Protein 2OSE (pdb70)

Structure (mmCIF, N/CA/C/O backbone):
data_2OSE
#
_entry.id   2OSE
#
_cell.length_a   95.032
_cell.length_b   95.032
_cell.length_c   95.032
_cell.angle_alpha   90.000
_cell.angle_beta   90.000
_cell.angle_gamma   90.000
#
_symmetry.space_group_name_H-M   'P 21 3'
#
loop_
_entity.id
_entity.type
_entity.pdbx_description
1 polymer 'Probable peptidyl-prolyl cis-trans isomerase'
2 non-polymer 'CHLORIDE ION'
3 water water
#
loop_
_atom_site.group_PDB
_atom_site.id
_atom_site.type_symbol
_atom_site.label_atom_id
_atom_site.label_alt_id
_atom_site.label_comp_id
_atom_site.label_asym_id
_atom_site.label_entity_id
_atom_site.label_seq_id
_atom_site.pdbx_PDB_ins_code
_atom_site.Cartn_x
_atom_site.Cartn_y
_atom_site.Cartn_z
_atom_site.occupancy
_atom_site.B_iso_or_equiv
_atom_site.auth_seq_id
_atom_site.auth_comp_id
_atom_site.auth_asym_id
_atom_site.auth_atom_id
_atom_site.pdbx_PDB_model_num
ATOM 1 N N . MET A 1 1 ? 23.458 -18.295 -7.647 1.00 67.23 1 MET A N 1
ATOM 2 C CA . MET A 1 1 ? 22.452 -18.246 -8.746 1.00 66.94 1 MET A CA 1
ATOM 3 C C . MET A 1 1 ? 22.784 -17.254 -9.874 1.00 65.44 1 MET A C 1
ATOM 4 O O . MET A 1 1 ? 23.446 -16.224 -9.676 1.00 65.04 1 MET A O 1
ATOM 9 N N . ASN A 1 2 ? 22.339 -17.636 -11.066 1.00 63.53 2 ASN A N 1
ATOM 10 C CA . ASN A 1 2 ? 22.091 -16.754 -12.187 1.00 61.67 2 ASN A CA 1
ATOM 11 C C . ASN A 1 2 ? 20.724 -17.174 -12.692 1.00 60.50 2 ASN A C 1
ATOM 12 O O . ASN A 1 2 ? 20.187 -18.205 -12.259 1.00 60.42 2 ASN A O 1
ATOM 17 N N . TYR A 1 3 ? 20.155 -16.379 -13.593 1.00 59.03 3 TYR A N 1
ATOM 18 C CA . TYR A 1 3 ? 18.899 -16.729 -14.256 1.00 57.54 3 TYR A CA 1
ATOM 19 C C . TYR A 1 3 ? 19.113 -16.854 -15.775 1.00 56.93 3 TYR A C 1
ATOM 20 O O . TYR A 1 3 ? 20.140 -16.423 -16.310 1.00 56.76 3 TYR A O 1
ATOM 29 N N . SER A 1 4 ? 18.165 -17.475 -16.465 1.00 56.12 4 SER A N 1
ATOM 30 C CA . SER A 1 4 ? 18.256 -17.595 -17.915 1.00 55.44 4 SER A CA 1
ATOM 31 C C . SER A 1 4 ? 17.164 -16.766 -18.576 1.00 55.07 4 SER A C 1
ATOM 32 O O . SER A 1 4 ? 16.015 -16.764 -18.125 1.00 54.13 4 SER A O 1
ATOM 35 N N . LEU A 1 5 ? 17.539 -16.067 -19.648 1.00 54.92 5 LEU A N 1
ATOM 36 C CA . LEU A 1 5 ? 16.607 -15.265 -20.446 1.00 55.23 5 LEU A CA 1
ATOM 37 C C . LEU A 1 5 ? 15.588 -16.127 -21.182 1.00 56.09 5 LEU A C 1
ATOM 38 O O . LEU A 1 5 ? 14.490 -15.670 -21.536 1.00 56.68 5 LEU A O 1
ATOM 43 N N . GLU A 1 6 ? 15.965 -17.380 -21.398 1.00 56.73 6 GLU A N 1
ATOM 44 C CA . GLU A 1 6 ? 15.119 -18.379 -22.055 1.00 57.11 6 GLU A CA 1
ATOM 45 C C . GLU A 1 6 ? 14.085 -18.942 -21.062 1.00 56.69 6 GLU A C 1
ATOM 46 O O . GLU A 1 6 ? 12.983 -19.353 -21.453 1.00 56.80 6 GLU A O 1
ATOM 52 N N . ASP A 1 7 ? 14.445 -18.923 -19.776 1.00 56.10 7 ASP A N 1
ATOM 53 C CA . ASP A 1 7 ? 13.622 -19.489 -18.709 1.00 55.50 7 ASP A CA 1
ATOM 54 C C . ASP A 1 7 ? 13.513 -18.536 -17.496 1.00 53.96 7 ASP A C 1
ATOM 55 O O . ASP A 1 7 ? 14.108 -18.767 -16.438 1.00 53.87 7 ASP A O 1
ATOM 60 N N . LEU A 1 8 ? 12.744 -17.467 -17.669 1.00 52.36 8 LEU A N 1
ATOM 61 C CA . LEU A 1 8 ? 12.704 -16.357 -16.710 1.00 50.72 8 LEU A CA 1
ATOM 62 C C . LEU A 1 8 ? 12.059 -16.732 -15.385 1.00 49.78 8 LEU A C 1
ATOM 63 O O . LEU A 1 8 ? 11.022 -17.415 -15.379 1.00 49.13 8 LEU A O 1
ATOM 68 N N . PRO A 1 9 ? 12.618 -16.231 -14.259 1.00 48.66 9 PRO A N 1
ATOM 69 C CA . PRO A 1 9 ? 11.903 -16.470 -13.000 1.00 47.54 9 PRO A CA 1
ATOM 70 C C . PRO A 1 9 ? 10.594 -15.703 -13.055 1.00 46.41 9 PRO A C 1
ATOM 71 O O . PRO A 1 9 ? 10.372 -14.902 -13.975 1.00 45.44 9 PRO A O 1
ATOM 75 N N . ASN A 1 10 ? 9.688 -15.985 -12.134 1.00 45.67 10 ASN A N 1
ATOM 76 C CA . ASN A 1 10 ? 8.466 -15.195 -12.112 1.00 45.06 10 ASN A CA 1
ATOM 77 C C . ASN A 1 10 ? 8.212 -14.698 -10.712 1.00 44.23 10 ASN A C 1
ATOM 78 O O . ASN A 1 10 ? 7.974 -15.492 -9.797 1.00 44.24 10 ASN A O 1
ATOM 83 N N . SER A 1 11 ? 8.305 -13.378 -10.548 1.00 42.48 11 SER A N 1
ATOM 84 C CA . SER A 1 11 ? 8.314 -12.778 -9.222 1.00 40.79 11 SER A CA 1
ATOM 85 C C . SER A 1 11 ? 6.934 -12.257 -8.836 1.00 39.33 11 SER A C 1
ATOM 86 O O . SER A 1 11 ? 6.749 -11.712 -7.738 1.00 39.49 11 SER A O 1
ATOM 89 N N . GLY A 1 12 ? 5.988 -12.445 -9.753 1.00 37.27 12 GLY A N 1
ATOM 90 C CA . GLY A 1 12 ? 4.623 -12.005 -9.626 1.00 36.04 12 GLY A CA 1
ATOM 91 C C . GLY A 1 12 ? 4.306 -11.049 -10.758 1.00 35.38 12 GLY A C 1
ATOM 92 O O . GLY A 1 12 ? 5.209 -10.564 -11.426 1.00 34.95 12 GLY A O 1
ATOM 93 N N . LYS A 1 13 ? 3.021 -10.771 -10.939 1.00 34.25 13 LYS A N 1
ATOM 94 C CA . LYS A 1 13 ? 2.529 -9.821 -11.910 1.00 35.51 13 LYS A CA 1
ATOM 95 C C . LYS A 1 13 ? 2.946 -8.375 -11.585 1.00 34.05 13 LYS A C 1
ATOM 96 O O . LYS A 1 13 ? 3.286 -7.602 -12.482 1.00 33.54 13 LYS A O 1
ATOM 102 N N . ASN A 1 14 ? 2.862 -8.015 -10.305 1.00 32.69 14 ASN A N 1
ATOM 103 C CA . ASN A 1 14 ? 3.228 -6.691 -9.841 1.00 32.11 14 ASN A CA 1
ATOM 104 C C . ASN A 1 14 ? 4.101 -6.823 -8.608 1.00 30.66 14 ASN A C 1
ATOM 105 O O . ASN A 1 14 ? 3.632 -6.596 -7.491 1.00 31.37 14 ASN A O 1
ATOM 110 N N . PRO A 1 15 ? 5.375 -7.212 -8.801 1.00 28.39 15 PRO A N 1
ATOM 111 C CA . PRO A 1 15 ? 6.241 -7.331 -7.643 1.00 27.66 15 PRO A CA 1
ATOM 112 C C . PRO A 1 15 ? 6.347 -5.964 -6.985 1.00 25.77 15 PRO A C 1
ATOM 113 O O . PRO A 1 15 ? 6.255 -4.963 -7.663 1.00 25.54 15 PRO A O 1
ATOM 117 N N . ARG A 1 16 ? 6.518 -5.930 -5.674 1.00 24.81 16 ARG A N 1
ATOM 118 C CA . ARG A 1 16 ? 6.746 -4.671 -4.977 1.00 24.32 16 ARG A CA 1
ATOM 119 C C . ARG A 1 16 ? 8.062 -4.763 -4.290 1.00 23.06 16 ARG A C 1
ATOM 120 O O . ARG A 1 16 ? 8.379 -5.804 -3.725 1.00 23.77 16 ARG A O 1
ATOM 128 N N . VAL A 1 17 ? 8.832 -3.682 -4.325 1.00 23.00 17 VAL A N 1
ATOM 129 C CA . VAL A 1 17 ? 10.178 -3.671 -3.740 1.00 22.65 17 VAL A CA 1
ATOM 130 C C . VAL A 1 17 ? 10.395 -2.369 -3.000 1.00 23.09 17 VAL A C 1
ATOM 131 O O . VAL A 1 17 ? 9.651 -1.404 -3.207 1.00 23.28 17 VAL A O 1
ATOM 135 N N . TYR A 1 18 ? 11.422 -2.341 -2.154 1.00 23.23 18 TYR A N 1
ATOM 136 C CA . TYR A 1 18 ? 11.819 -1.130 -1.433 1.00 24.16 18 TYR A CA 1
ATOM 137 C C . TYR A 1 18 ? 13.313 -0.834 -1.591 1.00 24.26 18 TYR A C 1
ATOM 138 O O . TYR A 1 18 ? 14.126 -1.742 -1.832 1.00 23.70 18 TYR A O 1
ATOM 147 N N . MET A 1 19 ? 13.650 0.438 -1.427 1.00 25.08 19 MET A N 1
ATOM 148 C CA . MET A 1 19 ? 15.023 0.932 -1.428 1.00 27.62 19 MET A CA 1
ATOM 149 C C . MET A 1 19 ? 15.128 2.098 -0.446 1.00 26.24 19 MET A C 1
ATOM 150 O O . MET A 1 19 ? 14.504 3.162 -0.669 1.00 24.73 19 MET A O 1
ATOM 155 N N . ASP A 1 20 ? 15.967 1.938 0.573 1.00 26.18 20 ASP A N 1
ATOM 156 C CA . ASP A 1 20 ? 16.442 3.102 1.371 1.00 25.79 20 ASP A CA 1
ATOM 157 C C . ASP A 1 20 ? 17.329 3.999 0.518 1.00 25.14 20 ASP A C 1
ATOM 158 O O . ASP A 1 20 ? 18.113 3.495 -0.304 1.00 24.43 20 ASP A O 1
ATOM 163 N N . ILE A 1 21 ? 17.199 5.314 0.705 1.00 25.34 21 ILE A N 1
ATOM 164 C CA . ILE A 1 21 ? 18.078 6.308 0.045 1.00 26.25 21 ILE A CA 1
ATOM 165 C C . ILE A 1 21 ? 18.977 6.875 1.135 1.00 28.00 21 ILE A C 1
ATOM 166 O O . ILE A 1 21 ? 18.495 7.225 2.219 1.00 28.15 21 ILE A O 1
ATOM 171 N N . VAL A 1 22 ? 20.281 6.865 0.872 1.00 29.08 22 VAL A N 1
ATOM 172 C CA . VAL A 1 22 ? 21.289 7.216 1.888 1.00 30.00 22 VAL A CA 1
ATOM 173 C C . VAL A 1 22 ? 22.010 8.474 1.403 1.00 30.55 22 VAL A C 1
ATOM 174 O O . VAL A 1 22 ? 22.243 8.652 0.207 1.00 29.39 22 VAL A O 1
ATOM 178 N N . LEU A 1 23 ? 22.326 9.359 2.337 1.00 32.54 23 LEU A N 1
ATOM 179 C CA . LEU A 1 23 ? 23.182 10.523 2.062 1.00 34.14 23 LEU A CA 1
ATOM 180 C C . LEU A 1 23 ? 24.075 10.728 3.288 1.00 36.16 23 LEU A C 1
ATOM 181 O O . LEU A 1 23 ? 23.587 10.885 4.417 1.00 36.52 23 LEU A O 1
ATOM 186 N N . ASN A 1 24 ? 25.378 10.653 3.082 1.00 38.08 24 ASN A N 1
ATOM 187 C CA . ASN A 1 24 ? 26.343 10.849 4.177 1.00 39.80 24 ASN A CA 1
ATOM 188 C C . ASN A 1 24 ? 26.166 9.870 5.321 1.00 40.63 24 ASN A C 1
ATOM 189 O O . ASN A 1 24 ? 26.128 10.264 6.499 1.00 41.07 24 ASN A O 1
ATOM 194 N N . ASN A 1 25 ? 26.030 8.596 4.959 1.00 41.28 25 ASN A N 1
ATOM 195 C CA . ASN A 1 25 ? 25.873 7.513 5.925 1.00 42.34 25 ASN A CA 1
ATOM 196 C C . ASN A 1 25 ? 24.610 7.526 6.783 1.00 41.71 25 ASN A C 1
ATOM 197 O O . ASN A 1 25 ? 24.522 6.773 7.758 1.00 42.97 25 ASN A O 1
ATOM 202 N N . GLU A 1 26 ? 23.642 8.359 6.394 1.00 40.35 26 GLU A N 1
ATOM 203 C CA . GLU A 1 26 ? 22.330 8.460 7.031 1.00 38.99 26 GLU A CA 1
ATOM 204 C C . GLU A 1 26 ? 21.220 8.148 5.994 1.00 36.54 26 GLU A C 1
ATOM 205 O O . GLU A 1 26 ? 21.228 8.685 4.887 1.00 33.65 26 GLU A O 1
ATOM 211 N N . ILE A 1 27 ? 20.269 7.300 6.379 1.00 35.45 27 ILE A N 1
ATOM 212 C CA . ILE A 1 27 ? 19.050 7.074 5.580 1.00 33.46 27 ILE A CA 1
ATOM 213 C C . ILE A 1 27 ? 18.172 8.327 5.585 1.00 32.81 27 ILE A C 1
ATOM 214 O O . ILE A 1 27 ? 17.726 8.795 6.639 1.00 32.16 27 ILE A O 1
ATOM 219 N N . ILE A 1 28 ? 17.936 8.874 4.402 1.00 30.96 28 ILE A N 1
ATOM 220 C CA . ILE A 1 28 ? 17.008 10.006 4.287 1.00 30.61 28 ILE A CA 1
ATOM 221 C C . ILE A 1 28 ? 15.524 9.639 3.955 1.00 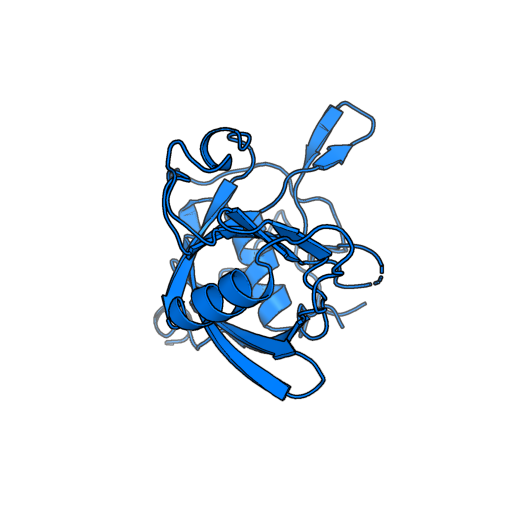28.74 28 ILE A C 1
ATOM 222 O O . ILE A 1 28 ? 14.643 10.465 4.064 1.00 27.12 28 ILE A O 1
ATOM 227 N N . GLY A 1 29 ? 15.261 8.392 3.594 1.00 26.69 29 GLY A N 1
ATOM 228 C CA . GLY A 1 29 ? 13.902 7.981 3.307 1.00 26.81 29 GLY A CA 1
ATOM 229 C C . GLY A 1 29 ? 13.920 6.677 2.557 1.00 25.79 29 GLY A C 1
ATOM 230 O O . GLY A 1 29 ? 14.992 6.200 2.187 1.00 27.60 29 GLY A O 1
ATOM 231 N N . ARG A 1 30 ? 12.742 6.088 2.382 1.00 23.87 30 ARG A N 1
ATOM 232 C CA . ARG A 1 30 ? 12.603 4.815 1.652 1.00 22.60 30 ARG A CA 1
ATOM 233 C C . ARG A 1 30 ? 11.645 4.937 0.458 1.00 22.22 30 ARG A C 1
ATOM 234 O O . ARG A 1 30 ? 10.556 5.479 0.589 1.00 21.95 30 ARG A O 1
ATOM 242 N N . LEU A 1 31 ? 12.062 4.426 -0.704 1.00 20.64 31 LEU A N 1
ATOM 243 C CA . LEU A 1 31 ? 11.166 4.326 -1.861 1.00 20.91 31 LEU A CA 1
ATOM 244 C C . LEU A 1 31 ? 10.532 2.953 -1.885 1.00 20.67 31 LEU A C 1
ATOM 245 O O . LEU A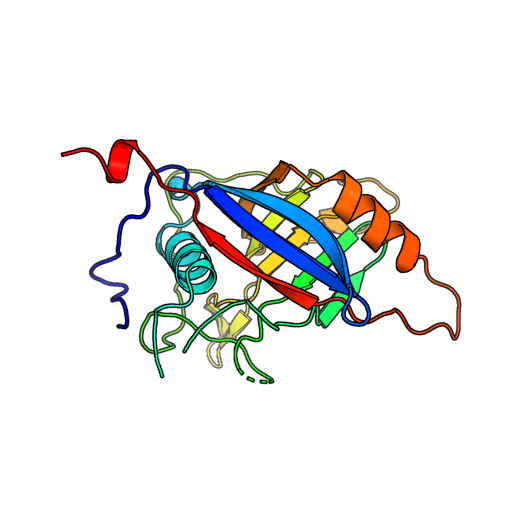 1 31 ? 11.192 1.975 -1.588 1.00 22.72 31 LEU A O 1
ATOM 250 N N . GLN A 1 32 ? 9.242 2.896 -2.188 1.00 20.03 32 GLN A N 1
ATOM 251 C CA . GLN A 1 32 ? 8.496 1.661 -2.337 1.00 19.76 32 GLN A CA 1
ATOM 252 C C . GLN A 1 32 ? 7.984 1.687 -3.748 1.00 19.87 32 GLN A C 1
ATOM 253 O O . GLN A 1 32 ? 7.347 2.647 -4.159 1.00 18.66 32 GLN A O 1
ATOM 259 N N . ILE A 1 33 ? 8.286 0.641 -4.502 1.00 20.78 33 ILE A N 1
ATOM 260 C CA . ILE A 1 33 ? 8.069 0.670 -5.945 1.00 22.27 33 ILE A CA 1
ATOM 261 C C . ILE A 1 33 ? 7.268 -0.554 -6.363 1.00 22.59 33 ILE A C 1
ATOM 262 O O . ILE A 1 33 ? 7.608 -1.676 -5.986 1.00 22.12 33 ILE A O 1
ATOM 267 N N . LYS A 1 34 ? 6.196 -0.325 -7.117 1.00 23.78 34 LYS A N 1
ATOM 268 C CA . LYS A 1 34 ? 5.443 -1.409 -7.725 1.00 25.78 34 LYS A CA 1
ATOM 269 C C . LYS A 1 34 ? 5.833 -1.559 -9.206 1.00 25.12 34 LYS A C 1
ATOM 270 O O . LYS A 1 34 ? 5.767 -0.598 -9.945 1.00 24.03 34 LYS A O 1
ATOM 276 N N . LEU A 1 35 ? 6.199 -2.770 -9.614 1.00 25.51 35 LEU A N 1
ATOM 277 C CA . LEU A 1 35 ? 6.656 -3.021 -10.971 1.00 26.42 35 LEU A CA 1
ATOM 278 C C . LEU A 1 35 ? 5.545 -3.623 -11.828 1.00 27.63 35 LEU A C 1
ATOM 279 O O . LEU A 1 35 ? 4.571 -4.207 -11.308 1.00 27.04 35 LEU A O 1
ATOM 284 N N . PHE A 1 36 ? 5.685 -3.455 -13.138 1.00 28.00 36 PHE A N 1
ATOM 285 C CA . PHE A 1 36 ? 4.666 -3.908 -14.088 1.00 28.21 36 PHE A CA 1
ATOM 286 C C . PHE A 1 36 ? 5.371 -4.964 -14.930 1.00 28.52 36 PHE A C 1
ATOM 287 O O . PHE A 1 36 ? 5.985 -4.637 -15.929 1.00 27.82 36 PHE A O 1
ATOM 295 N N . ARG A 1 37 ? 5.339 -6.217 -14.491 1.00 29.76 37 ARG A N 1
ATOM 296 C CA . ARG A 1 37 ? 6.098 -7.265 -15.165 1.00 32.58 37 ARG A CA 1
ATOM 297 C C . ARG A 1 37 ? 5.651 -7.372 -16.622 1.00 34.03 37 ARG A C 1
ATOM 298 O O . ARG A 1 37 ? 6.494 -7.664 -17.465 1.00 35.19 37 ARG A O 1
ATOM 306 N N . ASP A 1 38 ? 4.362 -7.085 -16.908 1.00 34.84 38 ASP A N 1
ATOM 307 C CA . ASP A 1 38 ? 3.810 -7.075 -18.301 1.00 36.50 38 ASP A CA 1
ATOM 308 C C . ASP A 1 38 ? 4.337 -5.962 -19.222 1.00 36.46 38 ASP A C 1
ATOM 309 O O . ASP A 1 38 ? 4.012 -5.913 -20.409 1.00 37.23 38 ASP A O 1
ATOM 314 N N . ALA A 1 39 ? 5.139 -5.066 -18.675 1.00 35.62 39 ALA A N 1
ATOM 315 C CA . ALA A 1 39 ? 5.757 -4.030 -19.475 1.00 34.33 39 ALA A CA 1
ATOM 316 C C . ALA A 1 39 ? 6.978 -4.601 -20.200 1.00 33.42 39 ALA A C 1
ATOM 317 O O . ALA A 1 39 ? 7.266 -4.211 -21.333 1.00 33.79 39 ALA A O 1
ATOM 319 N N . PHE A 1 40 ? 7.691 -5.509 -19.539 1.00 32.36 40 PHE A N 1
ATOM 320 C CA . PHE A 1 40 ? 9.046 -5.891 -19.923 1.00 31.91 40 PHE A CA 1
ATOM 321 C C . PHE A 1 40 ? 9.505 -6.986 -18.997 1.00 31.99 40 PHE A C 1
ATOM 322 O O . PHE A 1 40 ? 10.285 -6.718 -18.061 1.00 32.85 40 PHE A O 1
ATOM 330 N N . PRO A 1 41 ? 9.058 -8.240 -19.228 1.00 31.63 41 PRO A N 1
ATOM 331 C CA . PRO A 1 41 ? 9.412 -9.302 -18.305 1.00 30.87 41 PRO A CA 1
ATOM 332 C C . PRO A 1 41 ? 10.871 -9.475 -17.894 1.00 30.91 41 PRO A C 1
ATOM 333 O O . PRO A 1 41 ? 11.165 -9.604 -16.698 1.00 29.97 41 PRO A O 1
ATOM 337 N N . ALA A 1 42 ? 11.795 -9.512 -18.853 1.00 30.61 42 ALA A N 1
ATOM 338 C CA . ALA A 1 42 ? 13.198 -9.760 -18.502 1.00 29.66 42 ALA A CA 1
ATOM 339 C C . ALA A 1 42 ? 13.836 -8.575 -17.746 1.00 29.13 42 ALA A C 1
ATOM 340 O O . ALA A 1 42 ? 14.694 -8.771 -16.915 1.00 28.15 42 ALA A O 1
ATOM 342 N N . GLY A 1 43 ? 13.424 -7.362 -18.079 1.00 28.85 43 GLY A N 1
ATOM 343 C CA . GLY A 1 43 ? 13.975 -6.159 -17.429 1.00 28.62 43 GLY A CA 1
ATOM 344 C C . GLY A 1 43 ? 13.445 -5.974 -16.015 1.00 28.28 43 GLY A C 1
ATOM 345 O O . GLY A 1 43 ? 14.181 -5.558 -15.128 1.00 28.92 43 GLY A O 1
ATOM 346 N N . VAL A 1 44 ? 12.169 -6.280 -15.826 1.00 28.26 44 VAL A N 1
ATOM 347 C CA . VAL A 1 44 ? 11.521 -6.345 -14.490 1.00 27.74 44 VAL A CA 1
ATOM 348 C C . VAL A 1 44 ? 12.148 -7.415 -13.591 1.00 29.05 44 VAL A C 1
ATOM 349 O O . VAL A 1 44 ? 12.484 -7.144 -12.420 1.00 28.29 44 VAL A O 1
ATOM 353 N N . GLU A 1 45 ? 12.323 -8.629 -14.121 1.00 29.11 45 GLU A N 1
ATOM 354 C CA . GLU A 1 45 ? 12.953 -9.681 -13.320 1.00 30.36 45 GLU A CA 1
ATOM 355 C C . GLU A 1 45 ? 14.386 -9.358 -12.920 1.00 30.30 45 GLU A C 1
ATOM 356 O O . GLU A 1 45 ? 14.784 -9.609 -11.787 1.00 30.39 45 GLU A O 1
ATOM 362 N N . ASN A 1 46 ? 15.152 -8.755 -13.832 1.00 30.18 46 ASN A N 1
ATOM 363 C CA . ASN A 1 46 ? 16.499 -8.341 -13.478 1.00 30.23 46 ASN A CA 1
ATOM 364 C C . ASN A 1 46 ? 16.454 -7.290 -12.363 1.00 29.00 46 ASN A C 1
ATOM 365 O O . ASN A 1 46 ? 17.188 -7.389 -11.406 1.00 29.13 46 ASN A O 1
ATOM 370 N N . PHE A 1 47 ? 15.572 -6.302 -12.491 1.00 28.33 47 PHE A N 1
ATOM 371 C CA . PHE A 1 47 ? 15.423 -5.286 -11.442 1.00 27.71 47 PHE A CA 1
ATOM 372 C C . PHE A 1 47 ? 15.073 -5.925 -10.101 1.00 27.61 47 PHE A C 1
ATOM 373 O O . PHE A 1 47 ? 15.761 -5.697 -9.104 1.00 27.44 47 PHE A O 1
ATOM 381 N N . VAL A 1 48 ? 14.011 -6.734 -10.074 1.00 27.51 48 VAL A N 1
ATOM 382 C CA . VAL A 1 48 ? 13.615 -7.399 -8.825 1.00 28.98 48 VAL A CA 1
ATOM 383 C C . VAL A 1 48 ? 14.705 -8.305 -8.224 1.00 29.45 48 VAL A C 1
ATOM 384 O O . VAL A 1 48 ? 14.923 -8.287 -7.009 1.00 28.78 48 VAL A O 1
ATOM 388 N N . GLN A 1 49 ? 15.409 -9.098 -9.047 1.00 29.72 49 GLN A N 1
ATOM 389 C CA . GLN A 1 49 ? 16.419 -9.987 -8.452 1.00 30.27 49 GLN A CA 1
ATOM 390 C C . GLN A 1 49 ? 17.631 -9.247 -7.948 1.00 30.21 49 GLN A C 1
ATOM 391 O O . GLN A 1 49 ? 18.317 -9.715 -7.047 1.00 30.52 49 GLN A O 1
ATOM 397 N N . LEU A 1 50 ? 17.907 -8.082 -8.529 1.00 30.35 50 LEU A N 1
ATOM 398 C CA . LEU A 1 50 ? 19.019 -7.255 -8.035 1.00 30.73 50 LEU A CA 1
ATOM 399 C C . LEU A 1 50 ? 18.643 -6.577 -6.730 1.00 31.30 50 LEU A C 1
ATOM 400 O O . LEU A 1 50 ? 19.484 -6.246 -5.908 1.00 30.80 50 LEU A O 1
ATOM 405 N N . THR A 1 51 ? 17.353 -6.349 -6.571 1.00 32.49 51 THR A N 1
ATOM 406 C CA . THR A 1 51 ? 16.830 -5.802 -5.356 1.00 34.56 51 THR A CA 1
ATOM 407 C C . THR A 1 51 ? 16.941 -6.842 -4.241 1.00 35.76 51 THR A C 1
ATOM 408 O O . THR A 1 51 ? 17.341 -6.527 -3.126 1.00 35.88 51 THR A O 1
ATOM 412 N N . ASN A 1 52 ? 16.651 -8.099 -4.564 1.00 38.55 52 ASN A N 1
ATOM 413 C CA . ASN A 1 52 ? 16.886 -9.197 -3.620 1.00 41.11 52 ASN A CA 1
ATOM 414 C C . ASN A 1 52 ? 18.337 -9.488 -3.248 1.00 42.10 52 ASN A C 1
ATOM 415 O O . ASN A 1 52 ? 18.599 -9.925 -2.120 1.00 41.98 52 ASN A O 1
ATOM 420 N N . GLY A 1 53 ? 19.261 -9.237 -4.177 1.00 43.03 53 GLY A N 1
ATOM 421 C CA . GLY A 1 53 ? 20.697 -9.287 -3.883 1.00 46.31 53 GLY A CA 1
ATOM 422 C C . GLY A 1 53 ? 21.337 -10.640 -3.581 1.00 48.64 53 GLY A C 1
ATOM 423 O O . GLY A 1 53 ? 22.425 -10.680 -2.991 1.00 48.72 53 GLY A O 1
ATOM 424 N N . LYS A 1 54 ? 20.682 -11.733 -3.995 1.00 51.00 54 LYS A N 1
ATOM 425 C CA . LYS A 1 54 ? 21.110 -13.121 -3.665 1.00 53.82 54 LYS A CA 1
ATOM 426 C C . LYS A 1 54 ? 21.904 -13.778 -4.798 1.00 55.18 54 LYS A C 1
ATOM 427 O O . LYS A 1 54 ? 22.647 -14.749 -4.593 1.00 55.62 54 LYS A O 1
ATOM 433 N N . THR A 1 55 ? 21.715 -13.243 -5.997 1.00 56.67 55 THR A N 1
ATOM 434 C CA . THR A 1 55 ? 22.469 -13.612 -7.180 1.00 58.18 55 THR A CA 1
ATOM 435 C C . THR A 1 55 ? 23.968 -13.290 -6.976 1.00 59.40 55 THR A C 1
ATOM 436 O O . THR A 1 55 ? 24.307 -12.344 -6.265 1.00 59.07 55 THR A O 1
ATOM 440 N N . TYR A 1 56 ? 24.851 -14.095 -7.580 1.00 61.46 56 TYR A N 1
ATOM 441 C CA . TYR A 1 56 ? 26.275 -14.135 -7.194 1.00 63.29 56 TYR A CA 1
ATOM 442 C C . TYR A 1 56 ? 27.253 -14.031 -8.381 1.00 63.94 56 TYR A C 1
ATOM 443 O O . TYR A 1 56 ? 26.940 -14.449 -9.501 1.00 63.66 56 TYR A O 1
ATOM 452 N N . ARG A 1 57 ? 28.428 -13.455 -8.121 1.00 65.11 57 ARG A N 1
ATOM 453 C CA . ARG A 1 57 ? 29.581 -13.495 -9.047 1.00 66.16 57 ARG A CA 1
ATOM 454 C C . ARG A 1 57 ? 30.858 -13.965 -8.327 1.00 66.33 57 ARG A C 1
ATOM 455 O O . ARG A 1 57 ? 31.135 -13.573 -7.180 1.00 66.44 57 ARG A O 1
ATOM 463 N N . ASN A 1 73 ? 28.393 -11.016 -4.969 1.00 48.35 73 ASN A N 1
ATOM 464 C CA . ASN A 1 73 ? 26.928 -10.857 -4.890 1.00 48.06 73 ASN A CA 1
ATOM 465 C C . ASN A 1 73 ? 26.397 -9.608 -5.628 1.00 46.12 73 ASN A C 1
ATOM 466 O O . ASN A 1 73 ? 26.932 -8.507 -5.496 1.00 46.16 73 ASN A O 1
ATOM 471 N N . ARG A 1 74 ? 25.370 -9.801 -6.444 1.00 43.89 74 ARG A N 1
ATOM 472 C CA . ARG A 1 74 ? 24.815 -8.730 -7.279 1.00 41.50 74 ARG A CA 1
ATOM 473 C C . ARG A 1 74 ? 23.636 -8.054 -6.552 1.00 39.78 74 ARG A C 1
ATOM 474 O O . ARG A 1 74 ? 22.575 -8.663 -6.415 1.00 38.66 74 ARG A O 1
ATOM 482 N N . THR A 1 75 ? 23.847 -6.823 -6.072 1.00 37.66 75 THR A N 1
ATOM 483 C CA . THR A 1 75 ? 22.801 -6.035 -5.400 1.00 35.94 75 THR A CA 1
ATOM 484 C C . THR A 1 75 ? 22.828 -4.555 -5.804 1.00 34.17 75 THR A C 1
ATOM 485 O O . THR A 1 75 ? 23.854 -4.034 -6.239 1.00 33.35 75 THR A O 1
ATOM 489 N N . TYR A 1 76 ? 21.683 -3.886 -5.669 1.00 31.94 76 TYR A N 1
ATOM 490 C CA . TYR A 1 76 ? 21.608 -2.454 -5.855 1.00 29.83 76 TYR A CA 1
ATOM 491 C C . TYR A 1 76 ? 22.124 -1.755 -4.607 1.00 29.78 76 TYR A C 1
ATOM 492 O O . TYR A 1 76 ? 22.437 -0.597 -4.657 1.00 29.37 76 TYR A O 1
ATOM 501 N N . GLU A 1 77 ? 22.204 -2.472 -3.484 1.00 31.46 77 GLU A N 1
ATOM 502 C CA . GLU A 1 77 ? 22.652 -1.918 -2.213 1.00 31.89 77 GLU A CA 1
ATOM 503 C C . GLU A 1 77 ? 24.074 -1.376 -2.383 1.00 32.53 77 GLU A C 1
ATOM 504 O O . GLU A 1 77 ? 24.967 -2.092 -2.814 1.00 31.96 77 GLU A O 1
ATOM 510 N N . GLY A 1 78 ? 24.240 -0.080 -2.121 1.00 32.50 78 GLY A N 1
ATOM 511 C CA . GLY A 1 78 ? 25.537 0.569 -2.220 1.00 33.81 78 GLY A CA 1
ATOM 512 C C . GLY A 1 78 ? 25.726 1.358 -3.495 1.00 33.84 78 GLY A C 1
ATOM 513 O O . GLY A 1 78 ? 26.605 2.217 -3.566 1.00 34.86 78 GLY A O 1
ATOM 514 N N . CYS A 1 79 ? 24.905 1.080 -4.510 1.00 33.53 79 CYS A N 1
ATOM 515 C CA . CYS A 1 79 ? 24.935 1.855 -5.760 1.00 33.35 79 CYS A CA 1
ATOM 516 C C . CYS A 1 79 ? 24.717 3.338 -5.536 1.00 33.09 79 CYS A C 1
ATOM 517 O O . CYS A 1 79 ? 23.837 3.740 -4.748 1.00 32.10 79 CYS A O 1
ATOM 520 N N . LYS A 1 80 ? 25.502 4.149 -6.241 1.00 33.29 80 LYS A N 1
ATOM 521 C CA . LYS A 1 80 ? 25.340 5.602 -6.213 1.00 34.22 80 LYS A CA 1
ATOM 522 C C . LYS A 1 80 ? 24.336 6.039 -7.272 1.00 33.28 80 LYS A C 1
ATOM 523 O O . LYS A 1 80 ? 24.158 5.365 -8.292 1.00 32.42 80 LYS A O 1
ATOM 529 N N . PHE A 1 81 ? 23.674 7.165 -7.024 1.00 32.67 81 PHE A N 1
ATOM 530 C CA . PHE A 1 81 ? 22.879 7.801 -8.055 1.00 33.46 81 PHE A CA 1
ATOM 531 C C . PHE A 1 81 ? 23.854 8.642 -8.849 1.00 35.23 81 PHE A C 1
ATOM 532 O O . PHE A 1 81 ? 24.352 9.650 -8.344 1.00 35.94 81 PHE A O 1
ATOM 540 N N . HIS A 1 82 ? 24.139 8.196 -10.071 1.00 36.75 82 HIS A N 1
ATOM 541 C CA . HIS A 1 82 ? 25.302 8.691 -10.848 1.00 37.97 82 HIS A CA 1
ATOM 542 C C . HIS A 1 82 ? 25.002 9.818 -11.827 1.00 38.98 82 HIS A C 1
ATOM 543 O O .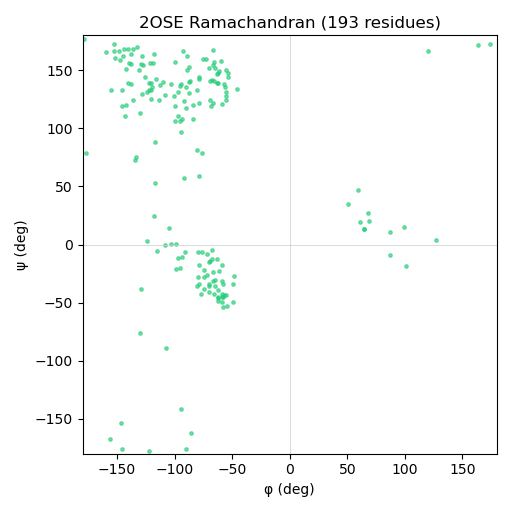 HIS A 1 82 ? 25.919 10.551 -12.248 1.00 40.96 82 HIS A O 1
ATOM 550 N N . ASN A 1 83 ? 23.731 9.963 -12.195 1.00 38.82 83 ASN A N 1
ATOM 551 C CA . ASN A 1 83 ? 23.286 11.021 -13.078 1.00 38.33 83 ASN A CA 1
ATOM 552 C C . ASN A 1 83 ? 22.028 11.513 -12.401 1.00 38.85 83 ASN A C 1
ATOM 553 O O . ASN A 1 83 ? 21.123 10.689 -12.095 1.00 38.84 83 ASN A O 1
ATOM 558 N N . VAL A 1 84 ? 21.985 12.818 -12.122 1.00 37.53 84 VAL A N 1
ATOM 559 C CA . VAL A 1 84 ? 20.880 13.447 -11.399 1.00 36.49 84 VAL A CA 1
ATOM 560 C C . VAL A 1 84 ? 20.615 14.777 -12.059 1.00 36.42 84 VAL A C 1
ATOM 561 O O . VAL A 1 84 ? 21.566 15.484 -12.476 1.00 37.21 84 VAL A O 1
ATOM 565 N N . LEU A 1 85 ? 19.333 15.101 -12.214 1.00 33.73 85 LEU A N 1
ATOM 566 C CA . LEU A 1 85 ? 18.940 16.308 -12.916 1.00 31.74 85 LEU A CA 1
ATOM 567 C C . LEU A 1 85 ? 17.717 16.906 -12.243 1.00 31.19 85 LEU A C 1
ATOM 568 O O . LEU A 1 85 ? 16.621 16.313 -12.299 1.00 29.40 85 LEU A O 1
ATOM 573 N N . HIS A 1 86 ? 17.920 18.065 -11.600 1.00 29.50 86 HIS A N 1
ATOM 574 C CA . HIS A 1 86 ? 16.855 18.828 -10.906 1.00 28.76 86 HIS A CA 1
ATOM 575 C C . HIS A 1 86 ? 15.602 18.931 -11.755 1.00 28.58 86 HIS A C 1
ATOM 576 O O . HIS A 1 86 ? 15.668 19.232 -12.968 1.00 29.20 86 HIS A O 1
ATOM 583 N N . ASN A 1 87 ? 14.449 18.674 -11.126 1.00 28.65 87 ASN A N 1
ATOM 584 C CA . ASN A 1 87 ? 13.119 18.757 -11.779 1.00 28.23 87 ASN A CA 1
ATOM 585 C C . ASN A 1 87 ? 12.928 17.737 -12.896 1.00 27.70 87 ASN A C 1
ATOM 586 O O . ASN A 1 87 ? 11.977 17.845 -13.678 1.00 27.09 87 ASN A O 1
ATOM 591 N N . ASN A 1 88 ? 13.825 16.755 -12.968 1.00 26.59 88 ASN A N 1
ATOM 592 C CA . ASN A 1 88 ? 13.754 15.752 -14.023 1.00 27.20 88 ASN A CA 1
ATOM 593 C C . ASN A 1 88 ? 13.843 14.330 -13.518 1.00 26.52 88 ASN A C 1
ATOM 594 O O . ASN A 1 88 ? 12.810 13.648 -13.439 1.00 26.39 88 ASN A O 1
ATOM 599 N N . TYR A 1 89 ? 15.046 13.889 -13.153 1.00 25.66 89 TYR A N 1
ATOM 600 C CA . TYR A 1 89 ? 15.279 12.456 -12.838 1.00 25.61 89 TYR A CA 1
ATOM 601 C C . TYR A 1 89 ? 16.496 12.199 -11.996 1.00 24.89 89 TYR A C 1
ATOM 602 O O . TYR A 1 89 ? 17.373 13.072 -11.853 1.00 25.07 89 TYR A O 1
ATOM 611 N N . ILE A 1 90 ? 16.568 10.982 -11.457 1.00 24.22 90 ILE A N 1
ATOM 612 C CA . ILE A 1 90 ? 17.803 10.468 -10.876 1.00 23.76 90 ILE A CA 1
ATOM 613 C C . ILE A 1 90 ? 18.048 9.099 -11.538 1.00 24.33 90 ILE A C 1
ATOM 614 O O . ILE A 1 90 ? 17.092 8.453 -11.957 1.00 24.21 90 ILE A O 1
ATOM 619 N N . VAL A 1 91 ? 19.301 8.663 -11.598 1.00 23.61 91 VAL A N 1
ATOM 620 C CA . VAL A 1 91 ? 19.676 7.426 -12.318 1.00 24.06 91 VAL A CA 1
ATOM 621 C C . VAL A 1 91 ? 20.679 6.661 -11.490 1.00 24.96 91 VAL A C 1
ATOM 622 O O . VAL A 1 91 ? 21.559 7.258 -10.869 1.00 26.06 91 VAL A O 1
ATOM 626 N N . SER A 1 92 ? 20.529 5.336 -11.428 1.00 25.19 92 SER A N 1
ATOM 627 C CA . SER A 1 92 ? 21.459 4.495 -10.698 1.00 25.94 92 SER A CA 1
ATOM 628 C C . SER A 1 92 ? 21.621 3.139 -11.396 1.00 27.36 92 SER A C 1
ATOM 629 O O . SER A 1 92 ? 21.091 2.954 -12.474 1.00 26.66 92 SER A O 1
ATOM 632 N N . GLY A 1 93 ? 22.382 2.220 -10.798 1.00 28.67 93 GLY A N 1
ATOM 633 C CA . GLY A 1 93 ? 22.455 0.854 -11.317 1.00 32.18 93 GLY A CA 1
ATOM 634 C C . GLY A 1 93 ? 23.819 0.257 -11.612 1.00 33.92 93 GLY A C 1
ATOM 635 O O . GLY A 1 93 ? 23.891 -0.862 -12.124 1.00 35.13 93 GLY A O 1
ATOM 636 N N . ASP A 1 94 ? 24.889 0.997 -11.305 1.00 35.71 94 ASP A N 1
ATOM 637 C CA . ASP A 1 94 ? 26.268 0.487 -11.436 1.00 38.08 94 ASP A CA 1
ATOM 638 C C . ASP A 1 94 ? 26.597 -0.462 -10.303 1.00 38.18 94 ASP A C 1
ATOM 639 O O . ASP A 1 94 ? 27.301 -0.089 -9.343 1.00 38.26 94 ASP A O 1
ATOM 644 N N . ILE A 1 95 ? 26.104 -1.690 -10.437 1.00 38.21 95 ILE A N 1
ATOM 645 C CA . ILE A 1 95 ? 26.165 -2.685 -9.375 1.00 38.76 95 ILE A CA 1
ATOM 646 C C . ILE A 1 95 ? 27.587 -3.209 -9.079 1.00 39.53 95 ILE A C 1
ATOM 647 O O . ILE A 1 95 ? 27.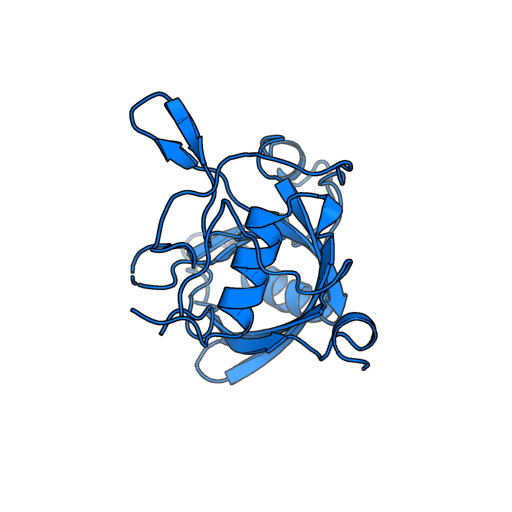819 -3.838 -8.039 1.00 39.58 95 ILE A O 1
ATOM 652 N N . TYR A 1 96 ? 28.537 -2.942 -9.976 1.00 40.37 96 TYR A N 1
ATOM 653 C CA . TYR A 1 96 ? 29.934 -3.346 -9.731 1.00 41.20 96 TYR A CA 1
ATOM 654 C C . TYR A 1 96 ? 30.857 -2.175 -9.406 1.00 41.66 96 TYR A C 1
ATOM 655 O O . TYR A 1 96 ? 30.924 -1.213 -10.177 1.00 42.55 96 TYR A O 1
ATOM 664 N N . SER A 1 101 ? 33.573 0.914 -11.634 1.00 50.55 101 SER A N 1
ATOM 665 C CA . SER A 1 101 ? 32.122 1.218 -11.707 1.00 50.15 101 SER A CA 1
ATOM 666 C C . SER A 1 101 ? 31.404 0.816 -13.006 1.00 49.07 101 SER A C 1
ATOM 667 O O . SER A 1 101 ? 31.546 1.491 -14.028 1.00 49.77 101 SER A O 1
ATOM 670 N N . SER A 1 102 ? 30.599 -0.245 -12.960 1.00 46.95 102 SER A N 1
ATOM 671 C CA . SER A 1 102 ? 29.781 -0.620 -14.119 1.00 45.10 102 SER A CA 1
ATOM 672 C C . SER A 1 102 ? 28.479 -1.383 -13.778 1.00 43.39 102 SER A C 1
ATOM 673 O O . SER A 1 102 ? 28.293 -1.891 -12.667 1.00 41.92 102 SER A O 1
ATOM 676 N N . ALA A 1 103 ? 27.612 -1.484 -14.778 1.00 42.53 103 ALA A N 1
ATOM 677 C CA . ALA A 1 103 ? 26.324 -2.147 -14.645 1.00 42.57 103 ALA A CA 1
ATOM 678 C C . ALA A 1 103 ? 26.417 -3.620 -15.049 1.00 42.89 103 ALA A C 1
ATOM 679 O O . ALA A 1 103 ? 27.400 -4.051 -15.689 1.00 42.45 103 ALA A O 1
ATOM 681 N N . GLY A 1 104 ? 25.376 -4.380 -14.702 1.00 42.46 104 GLY A N 1
ATOM 682 C CA . GLY A 1 104 ? 25.334 -5.800 -15.027 1.00 42.35 104 GLY A CA 1
ATOM 683 C C . GLY A 1 104 ? 23.924 -6.326 -15.076 1.00 42.21 104 GLY A C 1
ATOM 684 O O . GLY A 1 104 ? 22.965 -5.551 -15.113 1.00 42.13 104 GLY A O 1
ATOM 685 N N . THR A 1 105 ? 23.808 -7.650 -15.110 1.00 41.89 105 THR A N 1
ATOM 686 C CA . THR A 1 105 ? 22.539 -8.344 -15.149 1.00 41.24 105 THR A CA 1
ATOM 687 C C . THR A 1 105 ? 22.670 -9.674 -14.405 1.00 41.88 105 THR A C 1
ATOM 688 O O . THR A 1 105 ? 23.784 -10.185 -14.224 1.00 42.21 105 THR A O 1
ATOM 692 N N . VAL A 1 106 ? 21.536 -10.220 -13.971 1.00 41.77 106 VAL A N 1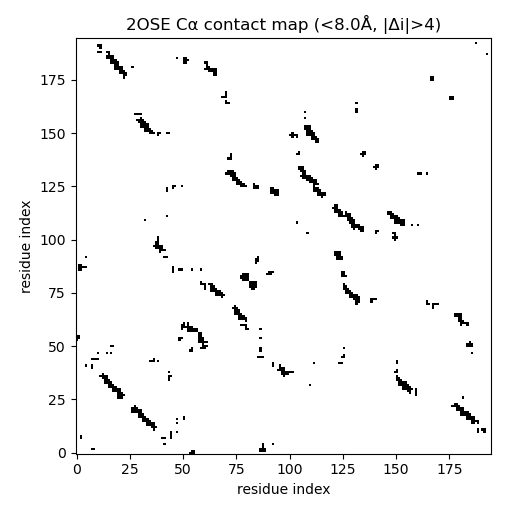
ATOM 693 C CA . VAL A 1 106 ? 21.497 -11.508 -13.252 1.00 42.24 106 VAL A CA 1
ATOM 694 C C . VAL A 1 106 ? 21.595 -12.705 -14.227 1.00 43.02 106 VAL A C 1
ATOM 695 O O . VAL A 1 106 ? 21.696 -13.860 -13.808 1.00 42.83 106 VAL A O 1
ATOM 699 N N . TYR A 1 107 ? 21.557 -12.416 -15.523 1.00 43.30 107 TYR A N 1
ATOM 700 C CA . TYR A 1 107 ? 21.595 -13.461 -16.539 1.00 44.06 107 TYR A CA 1
ATOM 701 C C . TYR A 1 107 ? 23.024 -13.767 -17.009 1.00 45.00 107 TYR A C 1
ATOM 702 O O . TYR A 1 107 ? 23.314 -13.667 -18.199 1.00 44.63 107 TYR A O 1
ATOM 711 N N . CYS A 1 108 ? 23.907 -14.139 -16.077 1.00 46.32 108 CYS A N 1
ATOM 712 C CA . CYS A 1 108 ? 25.363 -14.229 -16.343 1.00 48.18 108 CYS A CA 1
ATOM 713 C C . CYS A 1 108 ? 25.913 -12.952 -17.000 1.00 48.52 108 CYS A C 1
ATOM 714 O O . CYS A 1 108 ? 26.822 -13.003 -17.858 1.00 48.48 108 CYS A O 1
ATOM 717 N N . ASP A 1 109 ? 25.344 -11.809 -16.602 1.00 48.50 109 ASP A N 1
ATOM 718 C CA . ASP A 1 109 ? 25.718 -10.501 -17.135 1.00 48.12 109 ASP A CA 1
ATOM 719 C C . ASP A 1 109 ? 25.496 -10.353 -18.629 1.00 48.01 109 ASP A C 1
ATOM 720 O O . ASP A 1 109 ? 26.065 -9.454 -19.266 1.00 47.66 109 ASP A O 1
ATOM 725 N N . GLU A 1 110 ? 24.652 -11.223 -19.183 1.00 47.46 110 GLU A N 1
ATOM 726 C CA . GLU A 1 110 ? 24.195 -11.067 -20.558 1.00 47.84 110 GLU A CA 1
ATOM 727 C C . GLU A 1 110 ? 23.350 -9.802 -20.677 1.00 46.47 110 GLU A C 1
ATOM 728 O O . GLU A 1 110 ? 22.545 -9.503 -19.779 1.00 46.21 110 GLU A O 1
ATOM 734 N N . PRO A 1 111 ? 23.521 -9.064 -21.791 1.00 45.00 111 PRO A N 1
ATOM 735 C CA . PRO A 1 111 ? 22.627 -7.974 -22.145 1.00 43.53 111 PRO A CA 1
ATOM 736 C C . PRO A 1 111 ? 21.177 -8.443 -22.163 1.00 42.23 111 PRO A C 1
ATOM 737 O O . PRO A 1 111 ? 20.905 -9.605 -22.521 1.00 42.39 111 PRO A O 1
ATOM 741 N N . ILE A 1 112 ? 20.252 -7.551 -21.809 1.00 39.42 112 ILE A N 1
ATOM 742 C CA . ILE A 1 112 ? 18.826 -7.864 -21.892 1.00 36.94 112 ILE A CA 1
ATOM 743 C C . ILE A 1 112 ? 18.229 -7.2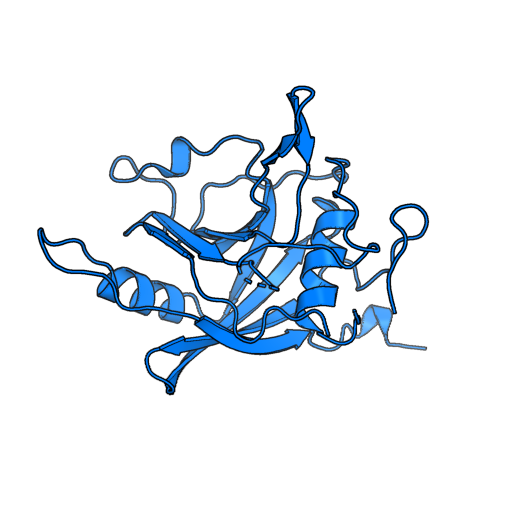78 -23.157 1.00 36.32 112 ILE A C 1
ATOM 744 O O . ILE A 1 112 ? 18.235 -6.075 -23.329 1.00 35.46 112 ILE A O 1
ATOM 749 N N . PRO A 1 113 ? 17.687 -8.142 -24.051 1.00 36.77 113 PRO A N 1
ATOM 750 C CA . PRO A 1 113 ? 17.063 -7.694 -25.294 1.00 36.18 113 PRO A CA 1
ATOM 751 C C . PRO A 1 113 ? 15.796 -6.906 -25.076 1.00 35.81 113 PRO A C 1
ATOM 752 O O . PRO A 1 113 ? 15.128 -7.105 -24.061 1.00 35.75 113 PRO A O 1
ATOM 756 N N . PRO A 1 114 ? 15.445 -6.037 -26.041 1.00 35.25 114 PRO A N 1
ATOM 757 C CA . PRO A 1 114 ? 14.241 -5.252 -25.905 1.00 35.90 114 PRO A CA 1
ATOM 758 C C . PRO A 1 114 ? 12.991 -6.076 -26.244 1.00 36.78 114 PRO A C 1
ATOM 759 O O . PRO A 1 114 ? 12.232 -5.722 -27.138 1.00 36.82 114 PRO A O 1
ATOM 763 N N . VAL A 1 115 ? 12.783 -7.162 -25.511 1.00 37.15 115 VAL A N 1
ATOM 764 C CA . VAL A 1 115 ? 11.561 -7.945 -25.693 1.00 38.66 115 VAL A CA 1
ATOM 765 C C . VAL A 1 115 ? 10.532 -7.490 -24.678 1.00 37.68 115 VAL A C 1
ATOM 766 O O . VAL A 1 115 ? 10.562 -7.938 -23.540 1.00 38.20 115 VAL A O 1
ATOM 770 N N . PHE A 1 116 ? 9.636 -6.609 -25.099 1.00 38.68 116 PHE A N 1
ATOM 771 C CA . PHE A 1 116 ? 8.656 -6.001 -24.199 1.00 40.17 116 PHE A CA 1
ATOM 772 C C . PHE A 1 116 ? 7.372 -6.805 -24.106 1.00 41.63 116 PHE A C 1
ATOM 773 O O . PHE A 1 116 ? 7.073 -7.654 -24.965 1.00 41.13 116 PHE A O 1
ATOM 781 N N . GLY A 1 117 ? 6.609 -6.532 -23.056 1.00 42.25 117 GLY A N 1
ATOM 782 C CA . GLY A 1 117 ? 5.407 -7.286 -22.818 1.00 44.33 117 GLY A CA 1
ATOM 783 C C . GLY A 1 117 ? 4.274 -6.691 -23.599 1.00 46.08 117 GLY A C 1
ATOM 784 O O . GLY A 1 117 ? 4.479 -5.898 -24.536 1.00 45.92 117 GLY A O 1
ATOM 785 N N . ASP A 1 118 ? 3.071 -7.060 -23.173 1.00 47.57 118 ASP A N 1
ATOM 786 C CA . ASP A 1 118 ? 1.835 -6.728 -23.863 1.00 48.86 118 ASP A CA 1
ATOM 787 C C . ASP A 1 118 ? 1.403 -5.272 -23.708 1.00 48.85 118 ASP A C 1
ATOM 788 O O . ASP A 1 118 ? 0.623 -4.773 -24.535 1.00 49.03 118 ASP A O 1
ATOM 793 N N . TYR A 1 119 ? 1.895 -4.596 -22.658 1.00 47.54 119 TYR A N 1
ATOM 794 C CA . TYR A 1 119 ? 1.491 -3.211 -22.394 1.00 46.89 119 TYR A CA 1
ATOM 795 C C . TYR A 1 119 ? 2.644 -2.216 -22.371 1.00 45.39 119 TYR A C 1
ATOM 796 O O . TYR A 1 119 ? 3.800 -2.587 -22.133 1.00 45.36 119 TYR A O 1
ATOM 805 N N . PHE A 1 120 ? 2.282 -0.963 -22.624 1.00 42.88 120 PHE A N 1
ATOM 806 C CA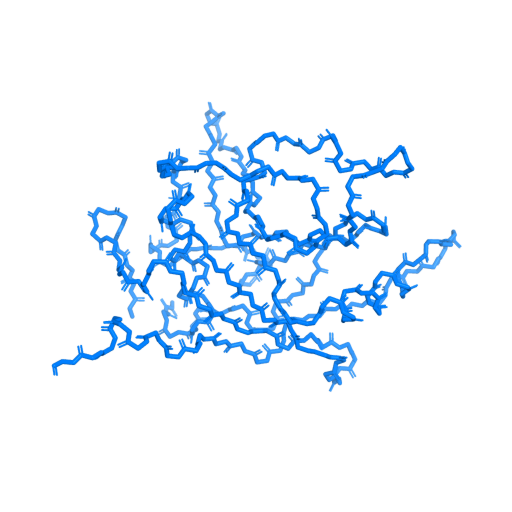 . PHE A 1 120 ? 3.166 0.169 -22.582 1.00 41.72 120 PHE A CA 1
ATOM 807 C C . PHE A 1 120 ? 2.610 1.166 -21.569 1.00 40.44 120 PHE A C 1
ATOM 808 O O . PHE A 1 120 ? 1.399 1.386 -21.517 1.00 39.33 120 PHE A O 1
ATOM 816 N N . TYR A 1 121 ? 3.501 1.758 -20.771 1.00 38.67 121 TYR A N 1
ATOM 817 C CA . TYR A 1 121 ? 3.135 2.792 -19.794 1.00 37.89 121 TYR A CA 1
ATOM 818 C C . TYR A 1 121 ? 3.766 4.120 -20.202 1.00 37.13 121 TYR A C 1
ATOM 819 O O . TYR A 1 121 ? 4.977 4.198 -20.382 1.00 37.23 121 TYR A O 1
ATOM 828 N N . PRO A 1 122 ? 2.947 5.166 -20.365 1.00 36.91 122 PRO A N 1
ATOM 829 C CA . PRO A 1 122 ? 3.480 6.495 -20.737 1.00 36.11 122 PRO A CA 1
ATOM 830 C C . PRO A 1 122 ? 4.477 7.001 -19.694 1.00 35.89 122 PRO A C 1
ATOM 831 O O . PRO A 1 122 ? 4.472 6.508 -18.538 1.00 33.69 122 PRO A O 1
ATOM 835 N N . HIS A 1 123 ? 5.349 7.929 -20.114 1.00 34.67 123 HIS A N 1
ATOM 836 C CA . HIS A 1 123 ? 6.512 8.356 -19.313 1.00 33.79 123 HIS A CA 1
ATOM 837 C C . HIS A 1 123 ? 6.359 9.845 -18.981 1.00 33.88 123 HIS A C 1
ATOM 838 O O . HIS A 1 123 ? 7.261 10.663 -19.222 1.00 34.24 123 HIS A O 1
ATOM 845 N N . GLU A 1 124 ? 5.209 10.188 -18.418 1.00 33.60 124 GLU A N 1
ATOM 846 C CA . GLU A 1 124 ? 4.815 11.581 -18.232 1.00 34.10 124 GLU A CA 1
ATOM 847 C C . GLU A 1 124 ? 4.670 12.067 -16.778 1.00 33.73 124 GLU A C 1
ATOM 848 O O . GLU A 1 124 ? 4.438 13.251 -16.537 1.00 33.66 124 GLU A O 1
ATOM 854 N N . SER A 1 125 ? 4.800 11.151 -15.822 1.00 32.34 125 SER A N 1
ATOM 855 C CA . SER A 1 125 ? 4.470 11.407 -14.436 1.00 32.28 125 SER A CA 1
ATOM 856 C C . SER A 1 125 ? 5.663 11.258 -13.527 1.00 30.37 125 SER A C 1
ATOM 857 O O . SER A 1 125 ? 6.636 10.541 -13.837 1.00 29.13 125 SER A O 1
ATOM 860 N N . LYS A 1 126 ? 5.544 11.937 -12.387 1.00 28.87 126 LYS A N 1
ATOM 861 C CA . LYS A 1 126 ? 6.509 11.863 -11.286 1.00 26.93 126 LYS A CA 1
ATOM 862 C C . LYS A 1 126 ? 6.557 10.456 -10.709 1.00 26.11 126 LYS A C 1
ATOM 863 O O . LYS A 1 126 ? 5.533 9.771 -10.641 1.00 25.84 126 LYS A O 1
ATOM 869 N N . GLY A 1 127 ? 7.737 10.041 -10.253 1.00 25.23 127 GLY A N 1
ATOM 870 C CA . GLY A 1 127 ? 7.877 8.756 -9.579 1.00 23.49 127 GLY A CA 1
ATOM 871 C C . GLY A 1 127 ? 7.668 7.540 -10.445 1.00 22.84 127 GLY A C 1
ATOM 872 O O . GLY A 1 127 ? 7.298 6.488 -9.937 1.00 22.83 127 GLY A O 1
ATOM 873 N N . LEU A 1 128 ? 7.922 7.653 -11.749 1.00 22.30 128 LEU A N 1
ATOM 874 C CA . LEU A 1 128 ? 7.959 6.475 -12.617 1.00 22.02 128 LEU A CA 1
ATOM 875 C C . LEU A 1 128 ? 9.339 5.917 -12.678 1.00 22.41 128 LEU A C 1
ATOM 876 O O . LEU A 1 128 ? 10.307 6.695 -12.792 1.00 21.77 128 LEU A O 1
ATOM 881 N N . LEU A 1 129 ? 9.438 4.584 -12.577 1.00 22.90 129 LEU A N 1
ATOM 882 C CA . LEU A 1 129 ? 10.678 3.832 -12.710 1.00 23.45 129 LEU A CA 1
ATOM 883 C C . LEU A 1 129 ? 10.831 3.333 -14.153 1.00 24.21 129 LEU A C 1
ATOM 884 O O . LEU A 1 129 ? 9.871 2.792 -14.716 1.00 23.38 129 LEU A O 1
ATOM 889 N N . SER A 1 130 ? 12.037 3.453 -14.707 1.00 23.55 130 SER A N 1
ATOM 890 C CA . SER A 1 130 ? 12.269 3.030 -16.093 1.00 24.37 130 SER A CA 1
ATOM 891 C C . SER A 1 130 ? 13.663 2.452 -16.245 1.00 24.60 130 SER A C 1
ATOM 892 O O . SER A 1 130 ? 14.508 2.627 -15.355 1.00 24.72 130 SER A O 1
ATOM 895 N N . LEU A 1 131 ? 13.895 1.700 -17.320 1.00 24.36 131 LEU A N 1
ATOM 896 C CA . LEU A 1 131 ? 15.232 1.148 -17.560 1.00 24.91 131 LEU A CA 1
ATOM 897 C C . LEU A 1 131 ? 15.925 1.968 -18.657 1.00 24.81 131 LEU A C 1
ATOM 898 O O . LEU A 1 131 ? 15.314 2.341 -19.632 1.00 24.10 131 LEU A O 1
ATOM 903 N N . VAL A 1 132 ? 17.206 2.250 -18.459 1.00 25.97 132 VAL A N 1
ATOM 904 C CA . VAL A 1 132 ? 17.932 3.120 -19.382 1.00 25.83 132 VAL A CA 1
ATOM 905 C C . VAL A 1 132 ? 18.593 2.250 -20.477 1.00 25.99 132 VAL A C 1
ATOM 906 O O . VAL A 1 132 ? 19.351 1.322 -20.161 1.00 26.49 132 VAL A O 1
ATOM 910 N N . PRO A 1 133 ? 18.281 2.531 -21.755 1.00 26.91 133 PRO A N 1
ATOM 911 C CA . PRO A 1 133 ? 18.855 1.724 -22.830 1.00 28.12 133 PRO A CA 1
ATOM 912 C C . PRO A 1 133 ? 20.363 2.028 -23.048 1.00 29.47 133 PRO A C 1
ATOM 913 O O . PRO A 1 133 ? 20.884 3.059 -22.598 1.00 27.71 133 PRO A O 1
ATOM 917 N N . TYR A 1 134 ? 21.053 1.088 -23.676 1.00 30.66 134 TYR A N 1
ATOM 918 C CA . TYR A 1 134 ? 22.354 1.375 -24.305 1.00 32.88 134 TYR A CA 1
ATOM 919 C C . TYR A 1 134 ? 22.417 0.703 -25.699 1.00 33.71 134 TYR A C 1
ATOM 920 O O . TYR A 1 134 ? 21.536 -0.092 -26.047 1.00 32.19 134 TYR A O 1
ATOM 929 N N . THR A 1 135 ? 23.428 1.079 -26.490 1.00 34.94 135 THR A N 1
ATOM 930 C CA . THR A 1 135 ? 23.596 0.601 -27.875 1.00 34.66 135 THR A CA 1
ATOM 931 C C . THR A 1 135 ? 24.931 -0.119 -27.964 1.00 34.23 135 THR A C 1
ATOM 932 O O . THR A 1 135 ? 25.950 0.342 -27.416 1.00 33.82 135 THR A O 1
ATOM 936 N N . ASP A 1 136 ? 24.935 -1.281 -28.614 1.00 33.02 136 ASP A N 1
ATOM 937 C CA . ASP A 1 136 ? 26.151 -2.057 -28.709 1.00 32.32 136 ASP A CA 1
ATOM 938 C C . ASP A 1 136 ? 26.919 -1.648 -29.973 1.00 31.97 136 ASP A C 1
ATOM 939 O O . ASP A 1 136 ? 26.487 -0.748 -30.685 1.00 29.94 136 ASP A O 1
ATOM 944 N N . GLU A 1 137 ? 28.025 -2.331 -30.251 1.00 32.93 137 GLU A N 1
ATOM 945 C CA . GLU A 1 137 ? 28.860 -2.017 -31.418 1.00 35.19 137 GLU A CA 1
ATOM 946 C C . GLU A 1 137 ? 28.151 -2.097 -32.790 1.00 34.54 137 GLU A C 1
ATOM 947 O O . GLU A 1 137 ? 28.645 -1.543 -33.766 1.00 32.85 137 GLU A O 1
ATOM 953 N N . SER A 1 138 ? 26.989 -2.773 -32.840 1.00 35.38 138 SER A N 1
ATOM 954 C CA . SER A 1 138 ? 26.242 -2.972 -34.098 1.00 35.97 138 SER A CA 1
ATOM 955 C C . SER A 1 138 ? 25.053 -2.034 -34.186 1.00 36.16 138 SER A C 1
ATOM 956 O O . SER A 1 138 ? 24.330 -2.016 -35.178 1.00 36.19 138 SER A O 1
ATOM 959 N N . GLY A 1 139 ? 24.878 -1.207 -33.162 1.00 35.96 139 GLY A N 1
ATOM 960 C CA . GLY A 1 139 ? 23.771 -0.276 -33.146 1.00 35.78 139 GLY A CA 1
ATOM 961 C C . GLY A 1 139 ? 22.519 -0.917 -32.556 1.00 36.46 139 GLY A C 1
ATOM 962 O O . GLY A 1 139 ? 21.435 -0.353 -32.659 1.00 37.39 139 GLY A O 1
ATOM 963 N N . ASN A 1 140 ? 22.653 -2.097 -31.957 1.00 35.87 140 ASN A N 1
ATOM 964 C CA . ASN A 1 140 ? 21.490 -2.771 -31.372 1.00 36.04 140 ASN A CA 1
ATOM 965 C C . ASN A 1 140 ? 21.263 -2.298 -29.915 1.00 36.15 140 ASN A C 1
ATOM 966 O O . ASN A 1 140 ? 22.210 -2.169 -29.155 1.00 34.87 140 ASN A O 1
ATOM 971 N N . ARG A 1 141 ? 19.993 -2.112 -29.557 1.00 36.56 141 ARG A N 1
ATOM 972 C CA . ARG A 1 141 ? 19.532 -1.686 -28.228 1.00 37.73 141 ARG A CA 1
ATOM 973 C C . ARG A 1 141 ? 19.470 -2.820 -27.197 1.00 36.61 141 ARG A C 1
ATOM 974 O O . ARG A 1 141 ? 18.949 -3.900 -27.479 1.00 36.42 141 ARG A O 1
ATOM 982 N N . TYR A 1 142 ? 20.003 -2.569 -26.003 1.00 36.01 142 TYR A N 1
ATOM 983 C CA . TYR A 1 142 ? 19.942 -3.509 -24.881 1.00 35.70 142 TYR A CA 1
ATOM 984 C C . TYR A 1 142 ? 19.703 -2.756 -23.566 1.00 34.25 142 TYR A C 1
ATOM 985 O O . TYR A 1 142 ? 19.830 -1.551 -23.519 1.00 33.36 142 TYR A O 1
ATOM 994 N N . TYR A 1 143 ? 19.382 -3.503 -22.515 1.00 32.76 143 TYR A N 1
ATOM 995 C CA . TYR A 1 143 ? 19.153 -2.956 -21.195 1.00 31.83 143 TYR A CA 1
ATOM 996 C C . TYR A 1 143 ? 19.989 -3.708 -20.206 1.00 31.63 143 TYR A C 1
ATOM 997 O O . TYR A 1 143 ? 20.499 -4.811 -20.485 1.00 32.42 143 TYR A O 1
ATOM 1006 N N . ASP A 1 144 ? 20.164 -3.092 -19.049 1.00 31.55 144 ASP A N 1
ATOM 1007 C CA . ASP A 1 144 ? 20.874 -3.721 -17.962 1.00 32.16 144 ASP A CA 1
ATOM 1008 C C . ASP A 1 144 ? 20.244 -3.267 -16.614 1.00 31.74 144 ASP A C 1
ATOM 1009 O O . ASP A 1 144 ? 19.047 -2.919 -16.556 1.00 31.11 144 ASP A O 1
ATOM 1014 N N . SER A 1 145 ? 21.048 -3.295 -15.561 1.00 31.11 145 SER A N 1
ATOM 1015 C CA . SER A 1 145 ? 20.668 -2.841 -14.221 1.00 31.06 145 SER A CA 1
ATOM 1016 C C . SER A 1 145 ? 20.421 -1.323 -14.069 1.00 29.40 145 SER A C 1
ATOM 1017 O O . SER A 1 145 ? 19.918 -0.886 -13.019 1.00 29.43 145 SER A O 1
ATOM 1020 N N . THR A 1 146 ? 20.818 -0.539 -15.079 1.00 28.12 146 THR A N 1
ATOM 1021 C CA . THR A 1 146 ? 20.674 0.921 -15.101 1.00 27.87 146 THR A CA 1
ATOM 1022 C C . THR A 1 146 ? 19.216 1.390 -15.168 1.00 26.32 146 THR A C 1
ATOM 1023 O O . THR A 1 146 ? 18.479 1.053 -16.087 1.00 25.23 146 THR A O 1
ATOM 1027 N N . PHE A 1 147 ? 18.812 2.183 -14.180 1.00 24.90 147 PHE A N 1
ATOM 1028 C CA . PHE A 1 147 ? 17.411 2.532 -14.059 1.00 24.02 147 PHE A CA 1
ATOM 1029 C C . PHE A 1 147 ? 17.257 4.011 -13.711 1.00 23.40 147 PHE A C 1
ATOM 1030 O O . PHE A 1 147 ? 18.143 4.613 -13.129 1.00 23.79 147 PHE A O 1
ATOM 1038 N N . MET A 1 148 ? 16.110 4.573 -14.055 1.00 23.36 148 MET A N 1
ATOM 1039 C CA . MET A 1 148 ? 15.820 5.965 -13.856 1.00 23.09 148 MET A CA 1
ATOM 1040 C C . MET A 1 148 ? 14.514 6.103 -13.068 1.00 23.07 148 MET A C 1
ATOM 1041 O O . MET A 1 148 ? 13.583 5.344 -13.289 1.00 21.57 148 MET A O 1
ATOM 1046 N N . ILE A 1 149 ? 14.453 7.111 -12.189 1.00 22.88 149 ILE A N 1
ATOM 1047 C CA . ILE A 1 149 ? 13.186 7.524 -11.550 1.00 21.99 149 ILE A CA 1
ATOM 1048 C C . ILE A 1 149 ? 12.956 8.992 -11.816 1.00 22.36 149 ILE A C 1
ATOM 1049 O O . ILE A 1 149 ? 13.864 9.840 -11.604 1.00 21.53 149 ILE A O 1
ATOM 1054 N N . THR A 1 150 ? 11.744 9.326 -12.257 1.00 23.09 150 THR A N 1
ATOM 1055 C CA . THR A 1 150 ? 11.408 10.722 -12.537 1.00 22.96 150 THR A CA 1
ATOM 1056 C C . THR A 1 150 ? 11.108 11.490 -11.251 1.00 23.46 150 THR A C 1
ATOM 1057 O O . THR A 1 150 ? 10.413 10.968 -10.338 1.00 23.03 150 THR A O 1
ATOM 1061 N N . LEU A 1 151 ? 11.549 12.761 -11.213 1.00 23.87 151 LEU A N 1
ATOM 1062 C CA . LEU A 1 151 ? 11.375 13.640 -10.039 1.00 24.61 151 LEU A CA 1
ATOM 1063 C C . LEU A 1 151 ? 10.167 14.539 -10.205 1.00 26.38 151 LEU A C 1
ATOM 1064 O O . LEU A 1 151 ? 9.733 15.199 -9.247 1.00 26.60 151 LEU A O 1
ATOM 1069 N N . ASP A 1 152 ? 9.615 14.577 -11.418 1.00 27.84 152 ASP A N 1
ATOM 1070 C CA . ASP A 1 152 ? 8.453 15.419 -11.649 1.00 29.38 152 ASP A CA 1
ATOM 1071 C C . ASP A 1 152 ? 7.617 14.855 -12.778 1.00 29.98 152 ASP A C 1
ATOM 1072 O O . ASP A 1 152 ? 8.033 13.889 -13.428 1.00 29.44 152 ASP A O 1
ATOM 1077 N N . ASP A 1 153 ? 6.436 15.454 -12.980 1.00 30.43 153 ASP A N 1
ATOM 1078 C CA . ASP A 1 153 ? 5.606 15.232 -14.163 1.00 33.16 153 ASP A CA 1
ATOM 1079 C C . ASP A 1 153 ? 6.265 15.991 -15.332 1.00 33.65 153 ASP A C 1
ATOM 1080 O O . ASP A 1 153 ? 7.047 16.916 -15.114 1.00 33.18 153 ASP A O 1
ATOM 1085 N N . ILE A 1 154 ? 5.938 15.616 -16.563 1.00 35.87 154 ILE A N 1
ATOM 1086 C CA . ILE A 1 154 ? 6.290 16.476 -17.701 1.00 37.51 154 ILE A CA 1
ATOM 1087 C C . ILE A 1 154 ? 5.698 17.873 -17.481 1.00 38.81 154 ILE A C 1
ATOM 1088 O O . ILE A 1 154 ? 4.566 18.011 -17.022 1.00 38.49 154 ILE A O 1
ATOM 1093 N N . ARG A 1 155 ? 6.502 18.896 -17.747 1.00 41.00 155 ARG A N 1
ATOM 1094 C CA . ARG A 1 155 ? 6.029 20.283 -17.879 1.00 43.68 155 ARG A CA 1
ATOM 1095 C C . ARG A 1 155 ? 6.953 21.062 -18.836 1.00 43.84 155 ARG A C 1
ATOM 1096 O O . ARG A 1 155 ? 8.072 20.603 -19.116 1.00 43.79 155 ARG A O 1
ATOM 1104 N N . PRO A 1 156 ? 6.466 22.202 -19.401 1.00 44.72 156 PRO A N 1
ATOM 1105 C CA . PRO A 1 156 ? 7.316 23.051 -20.264 1.00 44.90 156 PRO A CA 1
ATOM 1106 C C . PRO A 1 156 ? 8.686 23.397 -19.677 1.00 44.66 156 PRO A C 1
ATOM 1107 O O . PRO A 1 156 ? 9.666 23.491 -20.421 1.00 44.93 156 PRO A O 1
ATOM 1111 N N . SER A 1 157 ? 8.761 23.550 -18.359 1.00 44.63 157 SER A N 1
ATOM 1112 C CA . SER A 1 157 ? 10.015 23.915 -17.686 1.00 44.54 157 SER A CA 1
ATOM 1113 C C . SER A 1 157 ? 11.056 22.788 -17.525 1.00 43.66 157 SER A C 1
ATOM 1114 O O . SER A 1 157 ? 12.192 23.043 -17.073 1.00 44.40 157 SER A O 1
ATOM 1117 N N . ASN A 1 158 ? 10.702 21.552 -17.872 1.00 41.46 158 ASN A N 1
ATOM 1118 C CA . ASN A 1 158 ? 11.694 20.467 -17.780 1.00 39.20 158 ASN A CA 1
ATOM 1119 C C . ASN A 1 158 ? 11.893 19.776 -19.123 1.00 38.20 158 ASN A C 1
ATOM 1120 O O . ASN A 1 158 ? 11.275 20.167 -20.116 1.00 39.21 158 ASN A O 1
ATOM 1125 N N . VAL A 1 159 ? 12.727 18.746 -19.155 1.00 37.04 159 VAL A N 1
ATOM 1126 C CA . VAL A 1 159 ? 13.028 18.038 -20.396 1.00 36.63 159 VAL A CA 1
ATOM 1127 C C . VAL A 1 159 ? 12.633 16.565 -20.407 1.00 36.08 159 VAL A C 1
ATOM 1128 O O . VAL A 1 159 ? 13.188 15.763 -21.158 1.00 36.56 159 VAL A O 1
ATOM 1132 N N . LEU A 1 160 ? 11.659 16.202 -19.588 1.00 35.02 160 LEU A N 1
ATOM 1133 C CA . LEU A 1 160 ? 11.179 14.831 -19.566 1.00 34.47 160 LEU A CA 1
ATOM 1134 C C . LEU A 1 160 ? 10.489 14.454 -20.883 1.00 35.11 160 LEU A C 1
ATOM 1135 O O . LEU A 1 160 ? 10.561 13.296 -21.298 1.00 34.57 160 LEU A O 1
ATOM 1140 N N . ASP A 1 161 ? 9.846 15.417 -21.551 1.00 36.03 161 ASP A N 1
ATOM 1141 C CA . ASP A 1 161 ? 9.278 15.116 -22.870 1.00 38.29 161 ASP A CA 1
ATOM 1142 C C . ASP A 1 161 ? 10.321 14.743 -23.929 1.00 38.60 161 ASP A C 1
ATOM 1143 O O . ASP A 1 161 ? 9.971 14.218 -24.988 1.00 38.96 161 ASP A O 1
ATOM 1148 N N . GLU A 1 162 ? 11.596 14.985 -23.625 1.00 39.04 162 GLU A N 1
ATOM 1149 C CA . GLU A 1 162 ? 12.669 14.726 -24.598 1.00 39.92 162 GLU A CA 1
ATOM 1150 C C . GLU A 1 162 ? 13.239 13.326 -24.467 1.00 39.20 162 GLU A C 1
ATOM 1151 O O . GLU A 1 162 ? 14.073 12.918 -25.289 1.00 39.97 162 GLU A O 1
ATOM 1157 N N . LEU A 1 163 ? 12.808 12.587 -23.438 1.00 37.61 163 LEU A N 1
ATOM 1158 C CA . LEU A 1 163 ? 13.316 11.228 -23.223 1.00 36.32 163 LEU A CA 1
ATOM 1159 C C . LEU A 1 163 ? 12.931 10.350 -24.392 1.00 36.34 163 LEU A C 1
ATOM 1160 O O . LEU A 1 163 ? 11.818 10.448 -24.885 1.00 35.73 163 LEU A O 1
ATOM 1165 N N . ASP A 1 164 ? 13.863 9.497 -24.817 1.00 36.44 164 ASP A N 1
ATOM 1166 C CA . ASP A 1 164 ? 13.607 8.525 -25.858 1.00 37.25 164 ASP A CA 1
ATOM 1167 C C . ASP A 1 164 ? 12.512 7.543 -25.405 1.00 37.48 164 ASP A C 1
ATOM 1168 O O . ASP A 1 164 ? 12.470 7.133 -24.240 1.00 37.15 164 ASP A O 1
ATOM 1173 N N . ARG A 1 165 ? 11.614 7.200 -26.321 1.00 37.51 165 ARG A N 1
ATOM 1174 C CA . ARG A 1 165 ? 10.619 6.132 -26.103 1.00 37.86 165 ARG A CA 1
ATOM 1175 C C . ARG A 1 165 ? 11.276 4.856 -25.558 1.00 36.50 165 ARG A C 1
ATOM 1176 O O . ARG A 1 165 ? 10.632 4.069 -24.845 1.00 37.01 165 ARG A O 1
ATOM 1184 N N . ASP A 1 166 ? 12.561 4.669 -25.872 1.00 34.08 166 ASP A N 1
ATOM 1185 C CA . ASP A 1 166 ? 13.321 3.529 -25.388 1.00 33.10 166 ASP A CA 1
ATOM 1186 C C . ASP A 1 166 ? 13.653 3.612 -23.890 1.00 30.62 166 ASP A C 1
ATOM 1187 O O . ASP A 1 166 ? 14.203 2.670 -23.338 1.00 29.94 166 ASP A O 1
ATOM 1192 N N . GLN A 1 167 ? 13.376 4.755 -23.270 1.00 29.26 167 GLN A N 1
ATOM 1193 C CA . GLN A 1 167 ? 13.495 4.904 -21.819 1.00 27.91 167 GLN A CA 1
ATOM 1194 C C . GLN A 1 167 ? 12.221 4.301 -21.257 1.00 26.59 167 GLN A C 1
ATOM 1195 O O . GLN A 1 167 ? 11.264 5.011 -20.943 1.00 28.38 167 GLN A O 1
ATOM 1201 N N . VAL A 1 168 ? 12.218 2.980 -21.153 1.00 25.67 168 VAL A N 1
ATOM 1202 C CA . VAL A 1 168 ? 10.977 2.198 -20.967 1.00 25.69 168 VAL A CA 1
ATOM 1203 C C . VAL A 1 168 ? 10.501 2.086 -19.500 1.00 24.88 168 VAL A C 1
ATOM 1204 O O . VAL A 1 168 ? 11.213 1.566 -18.646 1.00 24.33 168 VAL A O 1
ATOM 1208 N N . VAL A 1 169 ? 9.285 2.573 -19.250 1.00 25.39 169 VAL A N 1
ATOM 1209 C CA . VAL A 1 169 ? 8.654 2.547 -17.932 1.00 25.10 169 VAL A CA 1
ATOM 1210 C C . VAL A 1 169 ? 8.276 1.116 -17.519 1.00 25.31 169 VAL A C 1
ATOM 1211 O O . VAL A 1 169 ? 7.536 0.418 -18.237 1.00 25.52 169 VAL A O 1
ATOM 1215 N N . ILE A 1 170 ? 8.779 0.706 -16.362 1.00 23.61 170 ILE A N 1
ATOM 1216 C CA . ILE A 1 170 ? 8.558 -0.634 -15.810 1.00 22.60 170 ILE A CA 1
ATOM 1217 C C . ILE A 1 170 ? 7.944 -0.617 -14.389 1.00 22.37 170 ILE A C 1
ATOM 1218 O O . ILE A 1 170 ? 7.742 -1.685 -13.809 1.00 21.65 170 ILE A O 1
ATOM 1223 N N . GLY A 1 171 ? 7.627 0.573 -13.851 1.00 21.81 171 GLY A N 1
ATOM 1224 C CA . GLY A 1 171 ? 7.128 0.644 -12.487 1.00 22.35 171 GLY A CA 1
ATOM 1225 C C . GLY A 1 171 ? 6.787 2.038 -12.040 1.00 23.03 171 GLY A C 1
ATOM 1226 O O . GLY A 1 171 ? 7.013 3.002 -12.779 1.00 22.79 171 GLY A O 1
ATOM 1227 N N . GLN A 1 172 ? 6.265 2.153 -10.807 1.00 22.44 172 GLN A N 1
ATOM 1228 C CA . GLN A 1 172 ? 5.926 3.455 -10.195 1.00 23.39 172 GLN A CA 1
ATOM 1229 C C . GLN A 1 172 ? 6.265 3.386 -8.709 1.00 21.99 172 GLN A C 1
ATOM 1230 O O . GLN A 1 172 ? 6.130 2.353 -8.103 1.00 21.20 172 GLN A O 1
ATOM 1236 N N . VAL A 1 173 ? 6.601 4.525 -8.132 1.00 22.26 173 VAL A N 1
ATOM 1237 C CA . VAL A 1 173 ? 6.798 4.695 -6.709 1.00 22.57 173 VAL A CA 1
ATOM 1238 C C . VAL A 1 173 ? 5.425 4.814 -6.067 1.00 22.53 173 VAL A C 1
ATOM 1239 O O . VAL A 1 173 ? 4.663 5.693 -6.445 1.00 25.00 173 VAL A O 1
ATOM 1243 N N . TYR A 1 174 ? 5.089 3.935 -5.126 1.00 22.31 174 TYR A N 1
ATOM 1244 C CA . TYR A 1 174 ? 3.775 4.069 -4.434 1.00 22.15 174 TYR A CA 1
ATOM 1245 C C . TYR A 1 174 ? 3.921 4.548 -2.965 1.00 22.08 174 TYR A C 1
ATOM 1246 O O . TYR A 1 174 ? 2.915 4.732 -2.258 1.00 22.56 174 TYR A O 1
ATOM 1255 N N . GLY A 1 175 ? 5.163 4.752 -2.539 1.00 20.96 175 GLY A N 1
ATOM 1256 C CA . GLY A 1 175 ? 5.493 5.259 -1.219 1.00 21.32 175 GLY A CA 1
ATOM 1257 C C . GLY A 1 175 ? 6.862 5.914 -1.300 1.00 22.23 175 GLY A C 1
ATOM 1258 O O . GLY A 1 175 ? 7.775 5.344 -1.906 1.00 21.20 175 GLY A O 1
ATOM 1259 N N . GLY A 1 176 ? 7.010 7.124 -0.741 1.00 22.21 176 GLY A N 1
ATOM 1260 C CA . GLY A 1 176 ? 8.316 7.806 -0.780 1.00 22.71 176 GLY A CA 1
ATOM 1261 C C . GLY A 1 176 ? 8.498 8.866 -1.851 1.00 23.86 176 GLY A C 1
ATOM 1262 O O . GLY A 1 176 ? 9.612 9.277 -2.120 1.00 24.26 176 GLY A O 1
ATOM 1263 N N . LEU A 1 177 ? 7.415 9.332 -2.466 1.00 23.91 177 LEU A N 1
ATOM 1264 C CA . LEU A 1 177 ? 7.491 10.498 -3.335 1.00 24.73 177 LEU A CA 1
ATOM 1265 C C . LEU A 1 177 ? 8.038 11.711 -2.598 1.00 24.88 177 LEU A C 1
ATOM 1266 O O . LEU A 1 177 ? 8.723 12.549 -3.210 1.00 25.09 177 LEU A O 1
ATOM 1271 N N . ASP A 1 178 ? 7.721 11.829 -1.311 1.00 24.49 178 ASP A N 1
ATOM 1272 C CA . ASP A 1 178 ? 8.325 12.879 -0.459 1.00 25.18 178 ASP A CA 1
ATOM 1273 C C . ASP A 1 178 ? 9.836 12.776 -0.318 1.00 25.44 178 ASP A C 1
ATOM 1274 O O . ASP A 1 178 ? 10.499 13.760 0.013 1.00 25.49 178 ASP A O 1
ATOM 1279 N N . VAL A 1 179 ? 10.372 11.576 -0.542 1.00 24.59 179 VAL A N 1
ATOM 1280 C CA . VAL A 1 179 ? 11.833 11.346 -0.511 1.00 25.07 179 VAL A CA 1
ATOM 1281 C C . VAL A 1 179 ? 12.423 11.879 -1.815 1.00 24.35 179 VAL A C 1
ATOM 1282 O O . VAL A 1 179 ? 13.465 12.554 -1.828 1.00 24.87 179 VAL A O 1
ATOM 1286 N N . LEU A 1 180 ? 11.736 11.611 -2.915 1.00 23.50 180 LEU A N 1
ATOM 1287 C CA . LEU A 1 180 ? 12.068 12.237 -4.195 1.00 23.24 180 LEU A CA 1
ATOM 1288 C C . LEU A 1 180 ? 12.078 13.765 -4.117 1.00 23.48 180 LEU A C 1
ATOM 1289 O O . LEU A 1 180 ? 12.949 14.390 -4.676 1.00 23.79 180 LEU A O 1
ATOM 1294 N N . ASP A 1 181 ? 11.095 14.357 -3.452 1.00 24.04 181 ASP A N 1
ATOM 1295 C CA . ASP A 1 181 ? 11.086 15.800 -3.214 1.00 24.32 181 ASP A CA 1
ATOM 1296 C C . ASP A 1 181 ? 12.337 16.311 -2.458 1.00 23.77 181 ASP A C 1
ATOM 1297 O O . ASP A 1 181 ? 12.882 17.331 -2.819 1.00 23.42 181 ASP A O 1
ATOM 1302 N N . LYS A 1 182 ? 12.743 15.618 -1.406 1.00 24.02 182 LYS A N 1
ATOM 1303 C CA . LYS A 1 182 ? 13.946 15.960 -0.634 1.00 24.97 182 LYS A CA 1
ATOM 1304 C C . LYS A 1 182 ? 15.198 15.956 -1.536 1.00 25.57 182 LYS A C 1
ATOM 1305 O O . LYS A 1 182 ? 15.998 16.895 -1.509 1.00 24.73 182 LYS A O 1
ATOM 1311 N N . ILE A 1 183 ? 15.355 14.876 -2.311 1.00 25.48 183 ILE A N 1
ATOM 1312 C CA . ILE A 1 183 ? 16.441 14.761 -3.298 1.00 25.27 183 ILE A CA 1
ATOM 1313 C C . ILE A 1 183 ? 16.438 15.952 -4.257 1.00 25.57 183 ILE A C 1
ATOM 1314 O O . ILE A 1 183 ? 17.462 16.635 -4.421 1.00 24.66 183 ILE A O 1
ATOM 1319 N N . ASN A 1 184 ? 15.280 16.199 -4.870 1.00 25.43 184 ASN A N 1
ATOM 1320 C CA . ASN A 1 184 ? 15.115 17.296 -5.813 1.00 26.87 184 ASN A CA 1
ATOM 1321 C C . ASN A 1 184 ? 15.446 18.672 -5.241 1.00 28.06 184 ASN A C 1
ATOM 1322 O O . ASN A 1 184 ? 16.079 19.513 -5.936 1.00 28.66 184 ASN A O 1
ATOM 1327 N N . SER A 1 185 ? 14.987 18.929 -4.016 1.00 28.71 185 SER A N 1
ATOM 1328 C CA . SER A 1 185 ? 15.379 20.180 -3.348 1.00 31.29 185 SER A CA 1
ATOM 1329 C C . SER A 1 185 ? 16.896 20.287 -3.202 1.00 31.57 185 SER A C 1
ATOM 1330 O O . SER A 1 185 ? 17.454 21.330 -3.451 1.00 33.01 185 SER A O 1
ATOM 1333 N N . MET A 1 186 ? 17.551 19.213 -2.776 1.00 32.23 186 MET A N 1
ATOM 1334 C CA . MET A 1 186 ? 18.988 19.260 -2.538 1.00 33.23 186 MET A CA 1
ATOM 1335 C C . MET A 1 186 ? 19.834 19.376 -3.796 1.00 32.83 186 MET A C 1
ATOM 1336 O O . MET A 1 186 ? 21.024 19.695 -3.698 1.00 34.45 186 MET A O 1
ATOM 1341 N N . ILE A 1 187 ? 19.239 19.121 -4.961 1.00 31.18 187 ILE A N 1
ATOM 1342 C CA . ILE A 1 187 ? 19.949 19.245 -6.216 1.00 30.29 187 ILE A CA 1
ATOM 1343 C C . ILE A 1 187 ? 19.577 20.496 -7.024 1.00 29.95 187 ILE A C 1
ATOM 1344 O O . ILE A 1 187 ? 19.942 20.597 -8.184 1.00 27.64 187 ILE A O 1
ATOM 1349 N N . LYS A 1 188 ? 18.903 21.454 -6.383 1.00 30.17 188 LYS A N 1
ATOM 1350 C CA . LYS A 1 188 ? 18.629 22.735 -7.026 1.00 31.65 188 LYS A CA 1
ATOM 1351 C C . LYS A 1 188 ? 19.969 23.336 -7.489 1.00 31.17 188 LYS A C 1
ATOM 1352 O O . LYS A 1 188 ? 20.911 23.396 -6.699 1.00 29.76 188 LYS A O 1
ATOM 1358 N N . PRO A 1 189 ? 20.085 23.656 -8.796 1.00 31.69 189 PRO A N 1
ATOM 1359 C CA . PRO A 1 189 ? 21.406 24.069 -9.298 1.00 31.81 189 PRO A CA 1
ATOM 1360 C C . PRO A 1 189 ? 21.808 25.517 -8.992 1.00 31.78 189 PRO A C 1
ATOM 1361 O O . PRO A 1 189 ? 20.973 26.444 -8.961 1.00 31.27 189 PRO A O 1
ATOM 1365 N N . TYR A 1 190 ? 23.103 25.655 -8.750 1.00 31.53 190 TYR A N 1
ATOM 1366 C CA . TYR A 1 190 ? 23.771 26.916 -8.486 1.00 31.48 190 TYR A CA 1
ATOM 1367 C C . TYR A 1 190 ? 25.146 26.728 -9.111 1.00 30.10 190 TYR A C 1
ATOM 1368 O O . TYR A 1 190 ? 25.754 25.689 -8.900 1.00 29.60 190 TYR A O 1
ATOM 1377 N N . ALA A 1 191 ? 25.607 27.708 -9.877 1.00 29.84 191 ALA A N 1
ATOM 1378 C CA . ALA A 1 191 ? 26.949 27.6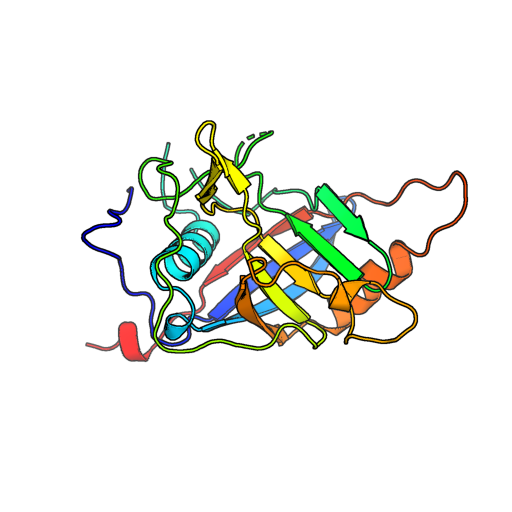67 -10.480 1.00 30.08 191 ALA A CA 1
ATOM 1379 C C . ALA A 1 191 ? 27.993 27.466 -9.399 1.00 30.58 191 ALA A C 1
ATOM 1380 O O . ALA A 1 191 ? 27.954 28.139 -8.326 1.00 30.24 191 ALA A O 1
ATOM 1382 N N . GLY A 1 192 ? 28.832 26.460 -9.605 1.00 30.19 192 GLY A N 1
ATOM 1383 C CA . GLY A 1 192 ? 29.912 26.109 -8.688 1.00 31.56 192 GLY A CA 1
ATOM 1384 C C . GLY A 1 192 ? 29.588 25.160 -7.552 1.00 33.08 192 GLY A C 1
ATOM 1385 O O . GLY A 1 192 ? 30.489 24.717 -6.837 1.00 33.25 192 GLY A O 1
ATOM 1386 N N . ARG A 1 193 ? 28.304 24.853 -7.359 1.00 34.37 193 ARG A N 1
ATOM 1387 C CA . ARG A 1 193 ? 27.879 23.973 -6.287 1.00 35.83 193 ARG A CA 1
ATOM 1388 C C . ARG A 1 193 ? 27.879 22.537 -6.808 1.00 37.56 193 ARG A C 1
ATOM 1389 O O . ARG A 1 193 ? 27.118 22.215 -7.727 1.00 36.63 193 ARG A O 1
ATOM 1397 N N . LYS A 1 194 ? 28.698 21.666 -6.230 1.00 39.11 194 LYS A N 1
ATOM 1398 C CA . LYS A 1 194 ? 28.508 20.256 -6.569 1.00 42.09 194 LYS A CA 1
ATOM 1399 C C . LYS A 1 194 ? 27.469 19.545 -5.680 1.00 42.72 194 LYS A C 1
ATOM 1400 O O . LYS A 1 194 ? 27.373 19.789 -4.462 1.00 43.63 194 LYS A O 1
ATOM 1406 N N . TYR A 1 195 ? 26.682 18.694 -6.334 1.00 43.42 195 TYR A N 1
ATOM 1407 C CA . TYR A 1 195 ? 25.582 17.998 -5.715 1.00 43.11 195 TYR A CA 1
ATOM 1408 C C . TYR A 1 195 ? 26.112 17.044 -4.649 1.00 42.89 195 TYR A C 1
ATOM 1409 O O . TYR A 1 195 ? 27.239 16.536 -4.752 1.00 42.01 195 TYR A O 1
ATOM 1418 N N . PRO A 1 196 ? 25.285 16.776 -3.625 1.00 42.26 196 PRO A N 1
ATOM 1419 C CA . PRO A 1 196 ? 25.585 15.694 -2.691 1.00 41.98 196 PRO A CA 1
ATOM 1420 C C . PRO A 1 196 ? 25.531 14.327 -3.410 1.00 40.12 196 PRO A C 1
ATOM 1421 O O . PRO A 1 196 ? 24.926 14.236 -4.461 1.00 40.08 196 PRO A O 1
ATOM 1425 N N . THR A 1 197 ? 26.207 13.308 -2.877 1.00 39.09 197 THR A N 1
ATOM 1426 C CA . THR A 1 197 ? 26.150 11.949 -3.458 1.00 38.41 197 THR A CA 1
ATOM 1427 C C . THR A 1 197 ? 25.131 11.050 -2.756 1.00 36.38 197 THR A C 1
ATOM 1428 O O . THR A 1 197 ? 25.304 10.660 -1.600 1.00 37.61 197 THR A O 1
ATOM 1432 N N . PHE A 1 198 ? 24.050 10.731 -3.467 1.00 34.26 198 PHE A N 1
ATOM 1433 C CA . PHE A 1 198 ? 23.026 9.828 -2.945 1.00 31.03 198 PHE A CA 1
ATOM 1434 C C . PHE A 1 198 ? 23.348 8.392 -3.295 1.00 30.22 198 PHE A C 1
ATOM 1435 O O . PHE A 1 198 ? 23.922 8.104 -4.348 1.00 30.39 198 PHE A O 1
ATOM 1443 N N . SER A 1 199 ? 22.929 7.468 -2.444 1.00 29.85 199 SER A N 1
ATOM 1444 C CA . SER A 1 199 ? 23.128 6.060 -2.771 1.00 28.39 199 SER A CA 1
ATOM 1445 C C . SER A 1 199 ? 21.970 5.235 -2.283 1.00 27.78 199 SER A C 1
ATOM 1446 O O . SER A 1 199 ? 21.135 5.718 -1.500 1.00 27.54 199 SER A O 1
ATOM 1449 N N . ILE A 1 200 ? 21.928 3.991 -2.736 1.00 26.32 200 ILE A N 1
ATOM 1450 C CA . ILE A 1 200 ? 20.932 3.026 -2.288 1.00 27.23 200 ILE A CA 1
ATOM 1451 C C . ILE A 1 200 ? 21.465 2.325 -1.038 1.00 29.02 200 ILE A C 1
ATOM 1452 O O . ILE A 1 200 ? 22.634 1.866 -1.032 1.00 30.12 200 ILE A O 1
ATOM 1457 N N . GLY A 1 201 ? 20.642 2.274 0.013 1.00 28.03 201 GLY A N 1
ATOM 1458 C CA . GLY A 1 201 ? 20.932 1.486 1.209 1.00 27.16 201 GLY A CA 1
ATOM 1459 C C . GLY A 1 201 ? 20.284 0.129 1.131 1.00 27.34 201 GLY A C 1
ATOM 1460 O O . GLY A 1 201 ? 20.265 -0.484 0.065 1.00 26.86 201 GLY A O 1
ATOM 1461 N N . LYS A 1 202 ? 19.762 -0.373 2.253 1.00 27.65 202 LYS A N 1
ATOM 1462 C CA . LYS A 1 202 ? 19.082 -1.660 2.221 1.00 29.38 202 LYS A CA 1
ATOM 1463 C C . LYS A 1 202 ? 17.987 -1.673 1.147 1.00 28.68 202 LYS A C 1
ATOM 1464 O O . LYS A 1 202 ? 17.326 -0.666 0.914 1.00 28.25 202 LYS A O 1
ATOM 1470 N N . CYS A 1 203 ? 17.811 -2.820 0.499 1.00 28.03 203 CYS A N 1
ATOM 1471 C CA . CYS A 1 203 ? 16.786 -2.972 -0.509 1.00 27.41 203 CYS A CA 1
ATOM 1472 C C . CYS A 1 203 ? 16.316 -4.422 -0.464 1.00 27.02 203 CYS A C 1
ATOM 1473 O O . CYS A 1 203 ? 16.972 -5.296 0.136 1.00 26.50 203 CYS A O 1
ATOM 1476 N N . GLY A 1 204 ? 15.200 -4.682 -1.107 1.00 26.50 204 GLY A N 1
ATOM 1477 C CA . GLY A 1 204 ? 14.566 -5.981 -1.009 1.00 27.14 204 GLY A CA 1
ATOM 1478 C C . GLY A 1 204 ? 13.237 -5.965 -1.704 1.00 27.73 204 GLY A C 1
ATOM 1479 O O . GLY A 1 204 ? 12.781 -4.924 -2.163 1.00 26.53 204 GLY A O 1
ATOM 1480 N N . ALA A 1 205 ? 12.640 -7.146 -1.805 1.00 28.98 205 ALA A N 1
ATOM 1481 C CA . ALA A 1 205 ? 11.297 -7.303 -2.330 1.00 29.62 205 ALA A CA 1
ATOM 1482 C C . ALA A 1 205 ? 10.425 -7.686 -1.163 1.00 30.06 205 ALA A C 1
ATOM 1483 O O . ALA A 1 205 ? 10.862 -8.444 -0.276 1.00 31.56 205 ALA A O 1
ATOM 1485 N N . TYR A 1 206 ? 9.220 -7.125 -1.127 1.00 28.54 206 TYR A N 1
ATOM 1486 C CA . TYR A 1 206 ? 8.167 -7.617 -0.253 1.00 28.50 206 TYR A CA 1
ATOM 1487 C C . TYR A 1 206 ? 7.694 -8.977 -0.765 1.00 28.80 206 TYR A C 1
ATOM 1488 O O . TYR A 1 206 ? 7.747 -9.236 -1.973 1.00 28.77 206 TYR A O 1
ATOM 1497 N N . LEU A 1 207 ? 7.203 -9.830 0.138 1.00 29.06 207 LEU A N 1
ATOM 1498 C CA . LEU A 1 207 ? 6.593 -11.115 -0.261 1.00 29.50 207 LEU A CA 1
ATOM 1499 C C . LEU A 1 207 ? 5.487 -10.853 -1.255 1.00 29.96 207 LEU A C 1
ATOM 1500 O O . LEU A 1 207 ? 4.610 -10.010 -1.028 1.00 30.16 207 LEU A O 1
ATOM 1505 N N . ASP A 1 208 ? 5.509 -11.589 -2.348 1.00 31.30 208 ASP A N 1
ATOM 1506 C CA . ASP A 1 208 ? 4.348 -11.592 -3.243 1.00 33.89 208 ASP A CA 1
ATOM 1507 C C . ASP A 1 208 ? 3.468 -12.789 -2.892 1.00 34.34 208 ASP A C 1
ATOM 1508 O O . ASP A 1 208 ? 3.828 -13.932 -3.182 1.00 33.01 208 ASP A O 1
ATOM 1513 N N . SER A 1 209 ? 2.337 -12.517 -2.249 1.00 35.67 209 SER A N 1
ATOM 1514 C CA . SER A 1 209 ? 1.576 -13.579 -1.581 1.00 38.47 209 SER A CA 1
ATOM 1515 C C . SER A 1 209 ? 0.909 -14.547 -2.570 1.00 39.85 209 SER A C 1
ATOM 1516 O O . SER A 1 209 ? 0.858 -15.749 -2.306 1.00 39.94 209 SER A O 1
ATOM 1519 N N . SER A 1 210 ? 0.449 -14.028 -3.712 1.00 42.30 210 SER A N 1
ATOM 1520 C CA . SER A 1 210 ? -0.108 -14.870 -4.790 1.00 44.13 210 SER A CA 1
ATOM 1521 C C . SER A 1 210 ? 0.941 -15.815 -5.335 1.00 44.75 210 SER A C 1
ATOM 1522 O O . SER A 1 210 ? 0.658 -16.999 -5.501 1.00 46.02 210 SER A O 1
ATOM 1525 N N . GLN A 1 211 ? 2.149 -15.309 -5.607 1.00 45.45 211 GLN A N 1
ATOM 1526 C CA . GLN A 1 211 ? 3.274 -16.185 -5.972 1.00 46.57 211 GLN A CA 1
ATOM 1527 C C . GLN A 1 211 ? 3.719 -17.122 -4.851 1.00 47.22 211 GLN A C 1
ATOM 1528 O O . GLN A 1 211 ? 4.117 -18.252 -5.129 1.00 47.75 211 GLN A O 1
ATOM 1534 N N . ALA A 1 212 ? 3.669 -16.664 -3.592 1.00 47.17 212 ALA A N 1
ATOM 1535 C CA . ALA A 1 212 ? 4.163 -17.466 -2.459 1.00 47.67 212 ALA A CA 1
ATOM 1536 C C . ALA A 1 212 ? 3.209 -18.578 -1.959 1.00 47.69 212 ALA A C 1
ATOM 1537 O O . ALA A 1 212 ? 3.674 -19.616 -1.510 1.00 47.44 212 ALA A O 1
ATOM 1539 N N . GLN A 1 213 ? 1.897 -18.349 -2.016 1.00 48.25 213 GLN A N 1
ATOM 1540 C CA . GLN A 1 213 ? 0.914 -19.313 -1.507 1.00 49.43 213 GLN A CA 1
ATOM 1541 C C . GLN A 1 213 ? 1.078 -20.701 -2.149 1.00 51.10 213 GLN A C 1
ATOM 1542 O O . GLN A 1 213 ? 1.543 -20.821 -3.293 1.00 51.02 213 GLN A O 1
ATOM 1548 N N . ARG A 1 214 ? 0.727 -21.737 -1.384 1.00 52.63 214 ARG A N 1
ATOM 1549 C CA . ARG A 1 214 ? 0.871 -23.143 -1.804 1.00 54.70 214 ARG A CA 1
ATOM 1550 C C . ARG A 1 214 ? -0.378 -23.919 -1.408 1.00 54.48 214 ARG A C 1
ATOM 1551 O O . ARG A 1 214 ? -0.829 -23.827 -0.259 1.00 54.43 214 ARG A O 1
#

CATH classification: 2.40.100.10

Organism: Acanthamoeba polyphaga mimivirus (NCBI:txid212035)

B-factor: mean 35.79, std 10.53, range [17.63, 77.16]

InterPro domains:
  IPR002130 Cyclophilin-type peptidyl-prolyl cis-trans isomerase domain [PF00160] (19-203)
  IPR002130 Cyclophilin-type peptidyl-prolyl cis-trans isomerase domain [PR00153] (35-50)
  IPR002130 Cyclophilin-type peptidyl-prolyl cis-trans isomerase domain [PR00153] (81-93)
  IPR002130 Cyclophilin-type peptidyl-prolyl cis-trans isomerase domain [PR00153] (165-180)
  IPR002130 Cyclophilin-type peptidyl-prolyl cis-trans isomerase domain [PS50072] (18-205)
  IPR024936 Cyclophilin-type peptidyl-prolyl cis-trans isomerase [PIRSF001467] (15-204)
  IPR029000 Cyclophilin-like domain superfamily [G3DSA:2.40.100.10] (1-214)
  IPR029000 Cyclophilin-like domain superfamily [SSF50891] (7-206)

Secondary structure (DSSP, 8-state):
----SSS-----SS-EEEEEEEETTEEEEEEEEEE-GGG-HHHHHHHHHHHHT-------STT-B--EEETTTEEEE---------TTTTPPBP----S----S-STTEEEEPPEE-TTS-EEB-S-EEEESS---TTSSGGGS-TTSEEEEEEEE-HHHHHHHHHHT---TTPPPP-EEEEEEEE---HHHH--

Radius of gyration: 16.12 Å; Cα contacts (8 Å, |Δi|>4): 451; chains: 1; bounding box: 32×51×41 Å

Sequence (195 aa):
MNYSLEDLPNSGKNPRVYMDIVLNNEIIGRLQIKLFRDAFPAGVENFVQLTNGKTYRNRTYEGCKFHNVLHNNYIVSGDIYSSAGTVYCDEPIPPVFGDYFYPHESKGLLSLVPYTDESGNRYYDSTFMITLDDIRPSNVLDELDRDQVVIGQVYGGLDVLDKINSMIKPYAGRKYPTFSIGKCGAYLDSSQAQR

Foldseek 3Di:
DFAAPVGADDQDQWWKKKWFKDFPNHGPDMWIKTWHCQFPVQLVSQQAVQLAQVQPCSRHQAFWWQDDDDAQWKTKTAPRPCRHATSNNRDWAARPTGDDADDQFAAFFKFWDWDADPVRGITTTRMMMGTLGGDDPPDCSVVDDPNRGTTIGTPPCNVVSVVQNVQPPDDPPDDGTMMGIHRMHIDRDPVVVPD

Solvent-accessible surface area: 10265 Å² total; per-residue (Å²): 144,53,54,46,34,155,115,48,26,80,23,4,157,46,4,95,0,47,0,8,0,26,18,122,154,94,111,26,16,92,0,57,0,50,0,12,37,35,2,0,34,10,0,0,0,1,0,5,24,0,1,66,15,160,3,122,181,126,5,36,0,91,51,8,132,12,83,81,29,61,42,53,9,46,1,7,0,0,40,22,79,132,59,30,5,3,0,0,82,46,78,60,0,44,49,104,77,28,118,137,109,62,77,26,102,51,67,1,19,0,0,1,30,33,85,92,46,186,84,54,78,83,52,0,23,0,19,0,6,0,0,5,14,58,58,104,143,99,8,62,3,91,131,36,84,174,35,28,15,4,0,0,63,9,81,16,15,72,93,12,0,62,112,0,22,80,75,0,104,75,140,117,89,168,185,87,47,82,2,21,3,10,143,22,6,35,82,147,38,77,88,98,44,142,286

Nearest PDB structures (foldseek):
  2ose-assembly1_A  TM=1.005E+00  e=2.682E-41  Mimivirus
  7n9x-assembly1_GGG  TM=8.632E-01  e=1.486E-12  Homo sapiens
  5yzg-assembly1_1  TM=8.555E-01  e=1.573E-12  Homo sapiens
  4i9y-assembly6_F  TM=8.490E-01  e=2.866E-11  Homo sapiens
  5kuo-assembly1_A  TM=8.680E-01  e=3.128E-10  Homo sapiens